Protein AF-A0A9D2ICJ9-F1 (afdb_monomer_lite)

Sequence (272 aa):
MPYDRNRDVTPGTYTISTLREAGTICPIEENFDGNGTYLLYYDEEGKTSYGFVKEGTMTITKENDIYTVVCDFITVEGYKVVCRYTGAMKIAGLPGPFSTLTEDYTLNLEGAVGTSTYLGYFYFLEGDDWLVKLMPGNCPDGFLAEIVTDPGKFEDGIPSGTYKPASGSYPKPGEYSIGRMNNSLTLDGTVYVGNFTEEGTPRSYALAITGDLVIVNKGDGTYDISFKFGDDSENTWNGSWSGKMEMSDGSYADSQPTSMTIIPDVREFVRP

Organism: NCBI:txid2838432

Radius of gyration: 22.84 Å; chains: 1; bounding box: 52×42×64 Å

Foldseek 3Di:
DDADLVRHDDFDKEKEDCVPDPRYFYWDDVPDPPDGDWDWDQDPVRDIDIFTFDIWMWGWDDDPQKIWIWTFTAGPVGDTDIDIDIGGDDDPDDDDPPAPDPAAEEFDLPQWAWEKEWQADDPVQCFTWMWIKGHDPPGFKIKIKIAGAHHDDPLQPDDWAKAWDAPDCHHHHRHIDWWDADPQRKIAHIKMFGPADPVRAGPGMFIFPGWIWGWDDPRPQKIKIWIWGAGSVRYIYIYIDIDHYHYYYNNPPPDDGDIDGHDDDPPPPPDD

Structure (mmCIF, N/CA/C/O backbone):
data_AF-A0A9D2ICJ9-F1
#
_entry.id   AF-A0A9D2ICJ9-F1
#
loop_
_atom_site.group_PDB
_atom_site.id
_atom_site.type_symbol
_atom_site.label_atom_id
_atom_site.label_alt_id
_atom_site.label_comp_id
_atom_site.label_asym_id
_atom_site.label_entity_id
_atom_site.label_seq_id
_atom_site.pdbx_PDB_ins_code
_atom_site.Cartn_x
_atom_site.Cartn_y
_atom_site.Cartn_z
_atom_site.occupancy
_atom_site.B_iso_or_equiv
_atom_site.auth_seq_id
_atom_site.auth_comp_id
_atom_site.auth_asym_id
_atom_site.auth_atom_id
_atom_site.pdbx_PDB_model_num
ATOM 1 N N . MET A 1 1 ? 6.741 -1.439 -16.906 1.00 67.75 1 MET A N 1
ATOM 2 C CA . MET A 1 1 ? 7.614 -2.620 -16.760 1.00 67.75 1 MET A CA 1
ATOM 3 C C . MET A 1 1 ? 7.725 -2.923 -15.273 1.00 67.75 1 MET A C 1
ATOM 5 O O . MET A 1 1 ? 7.897 -1.961 -14.530 1.00 67.75 1 MET A O 1
ATOM 9 N N . PRO A 1 2 ? 7.533 -4.175 -14.826 1.00 70.06 2 PRO A N 1
ATOM 10 C CA . PRO A 1 2 ? 7.598 -4.524 -13.411 1.00 70.06 2 PRO A CA 1
ATOM 11 C C . PRO A 1 2 ? 9.014 -4.313 -12.860 1.00 70.06 2 PRO A C 1
ATOM 13 O O . PRO A 1 2 ? 10.007 -4.516 -13.566 1.00 70.06 2 PRO A O 1
ATOM 16 N N . TYR A 1 3 ? 9.077 -3.882 -11.605 1.00 75.00 3 TYR A N 1
ATOM 17 C CA . TYR A 1 3 ? 10.302 -3.757 -10.831 1.00 75.00 3 TYR A CA 1
ATOM 18 C C . TYR A 1 3 ? 10.134 -4.492 -9.500 1.00 75.00 3 TYR A C 1
ATOM 20 O O . TYR A 1 3 ? 9.014 -4.653 -9.013 1.00 75.00 3 TYR A O 1
ATOM 28 N N . ASP A 1 4 ? 11.232 -4.991 -8.943 1.00 69.06 4 ASP A N 1
ATOM 29 C CA . ASP A 1 4 ? 11.226 -5.664 -7.647 1.00 69.06 4 ASP A CA 1
ATOM 30 C C . ASP A 1 4 ? 11.397 -4.675 -6.479 1.00 69.06 4 ASP A C 1
ATOM 32 O O . ASP A 1 4 ? 11.491 -3.459 -6.657 1.00 69.06 4 ASP A O 1
ATOM 36 N N . ARG A 1 5 ? 11.428 -5.201 -5.250 1.00 62.34 5 ARG A N 1
ATOM 37 C CA . ARG A 1 5 ? 11.573 -4.392 -4.028 1.00 62.34 5 ARG A CA 1
ATOM 38 C C . ARG A 1 5 ? 12.910 -3.658 -3.936 1.00 62.34 5 ARG A C 1
ATOM 40 O O . ARG A 1 5 ? 12.965 -2.615 -3.300 1.00 62.34 5 ARG A O 1
ATOM 47 N N . ASN A 1 6 ? 13.942 -4.147 -4.619 1.00 67.19 6 ASN A N 1
ATOM 48 C CA . ASN A 1 6 ? 15.242 -3.484 -4.703 1.00 67.19 6 ASN A CA 1
ATOM 49 C C . ASN A 1 6 ? 15.246 -2.387 -5.775 1.00 67.19 6 ASN A C 1
ATOM 51 O O . ASN A 1 6 ? 16.286 -1.793 -6.056 1.00 67.19 6 ASN A O 1
ATOM 55 N N . ARG A 1 7 ? 14.075 -2.099 -6.366 1.00 68.50 7 ARG A N 1
ATOM 56 C CA . ARG A 1 7 ? 13.891 -1.110 -7.428 1.00 68.50 7 ARG A CA 1
ATOM 57 C C . ARG A 1 7 ? 14.654 -1.491 -8.693 1.00 68.50 7 ARG A C 1
ATOM 59 O O . ARG A 1 7 ? 15.043 -0.625 -9.472 1.00 68.50 7 ARG A O 1
ATOM 66 N N . ASP A 1 8 ? 14.830 -2.789 -8.907 1.00 77.56 8 ASP A N 1
ATOM 67 C CA . ASP A 1 8 ? 15.441 -3.371 -10.092 1.00 77.56 8 ASP A CA 1
ATOM 68 C C . ASP A 1 8 ? 14.381 -3.807 -11.098 1.00 77.56 8 ASP A C 1
ATOM 70 O O . ASP A 1 8 ? 13.290 -4.218 -10.711 1.00 77.56 8 ASP A O 1
ATOM 74 N N . VAL A 1 9 ? 14.685 -3.775 -12.400 1.00 81.12 9 VAL A N 1
ATOM 75 C CA . VAL A 1 9 ? 13.773 -4.352 -13.398 1.00 81.12 9 VAL A CA 1
ATOM 76 C C . VAL A 1 9 ? 13.677 -5.846 -13.128 1.00 81.12 9 VAL A C 1
ATOM 78 O O . VAL A 1 9 ? 14.700 -6.534 -13.094 1.00 81.12 9 VAL A O 1
ATOM 81 N N . THR A 1 10 ? 12.457 -6.362 -12.987 1.00 85.75 10 THR A N 1
ATOM 82 C CA . THR A 1 10 ? 12.255 -7.784 -12.716 1.00 85.75 10 THR A CA 1
ATOM 83 C C . THR A 1 10 ? 12.851 -8.623 -13.861 1.00 85.75 10 THR A C 1
ATOM 85 O O . THR A 1 10 ? 12.526 -8.389 -15.028 1.00 85.75 10 THR A O 1
ATOM 88 N N . PRO A 1 11 ? 13.732 -9.600 -13.594 1.00 90.00 11 PRO A N 1
ATOM 89 C CA . PRO A 1 11 ? 14.191 -10.518 -14.630 1.00 90.00 11 PRO A CA 1
ATOM 90 C C . PRO A 1 11 ? 13.029 -11.324 -15.217 1.00 90.00 11 PRO A C 1
ATOM 92 O O . PRO A 1 11 ? 12.108 -11.720 -14.505 1.00 90.00 11 PRO A O 1
ATOM 95 N N . GLY A 1 12 ? 13.071 -11.587 -16.518 1.00 92.06 12 GLY A N 1
ATOM 96 C CA . GLY A 1 12 ? 12.008 -12.308 -17.210 1.00 92.06 12 GLY A CA 1
ATOM 97 C C . GLY A 1 12 ? 12.002 -12.065 -18.710 1.00 92.06 12 GLY A C 1
ATOM 98 O O . GLY A 1 12 ? 12.786 -11.275 -19.240 1.00 92.06 12 GLY A O 1
ATOM 99 N N . THR A 1 13 ? 11.100 -12.763 -19.394 1.00 94.31 13 THR A N 1
ATOM 100 C CA . THR A 1 13 ? 10.821 -12.546 -20.813 1.00 94.31 13 THR A CA 1
ATOM 101 C C . THR A 1 13 ? 9.563 -11.705 -20.952 1.00 94.31 13 THR A C 1
ATOM 103 O O . THR A 1 13 ? 8.514 -12.046 -20.416 1.00 94.31 13 THR A O 1
ATOM 106 N N . TYR A 1 14 ? 9.697 -10.615 -21.695 1.00 93.31 14 TYR A N 1
ATOM 107 C CA . TYR A 1 14 ? 8.673 -9.624 -21.958 1.00 93.31 14 TYR A CA 1
ATOM 108 C C . TYR A 1 14 ? 8.208 -9.716 -23.403 1.00 93.31 14 TYR A C 1
ATOM 110 O O . TYR A 1 14 ? 9.041 -9.749 -24.311 1.00 93.31 14 TYR A O 1
ATOM 118 N N . THR A 1 15 ? 6.897 -9.716 -23.626 1.00 93.06 15 THR A N 1
ATOM 119 C CA . THR A 1 15 ? 6.290 -9.705 -24.968 1.00 93.06 15 THR A CA 1
ATOM 120 C C . THR A 1 15 ? 5.688 -8.344 -25.297 1.00 93.06 15 THR A C 1
ATOM 122 O O . THR A 1 15 ? 5.287 -7.600 -24.399 1.00 93.06 15 THR A O 1
ATOM 125 N N . ILE A 1 16 ? 5.580 -8.020 -26.587 1.00 90.69 16 ILE A N 1
ATOM 126 C CA . ILE A 1 16 ? 4.851 -6.821 -27.022 1.00 90.69 16 ILE A CA 1
ATOM 127 C C . ILE A 1 16 ? 3.350 -6.995 -26.758 1.00 90.69 16 ILE A C 1
ATOM 129 O O . ILE A 1 16 ? 2.768 -7.995 -27.172 1.00 90.69 16 ILE A O 1
ATOM 133 N N . SER A 1 17 ? 2.720 -6.027 -26.087 1.00 86.75 17 SER A N 1
ATOM 134 C CA . SER A 1 17 ? 1.262 -5.988 -25.906 1.00 86.75 17 SER A CA 1
ATOM 135 C C . SER A 1 17 ? 0.751 -4.565 -25.685 1.00 86.75 17 SER A C 1
ATOM 137 O O . SER A 1 17 ? 1.373 -3.768 -24.980 1.00 86.75 17 SER A O 1
ATOM 139 N N . THR A 1 18 ? -0.420 -4.254 -26.238 1.00 81.81 18 THR A N 1
ATOM 140 C CA . THR A 1 18 ? -1.149 -3.001 -25.970 1.00 81.81 18 THR A CA 1
ATOM 141 C C . THR A 1 18 ? -1.934 -3.043 -24.655 1.00 81.81 18 THR A C 1
ATOM 143 O O . THR A 1 18 ? -2.339 -1.997 -24.158 1.00 81.81 18 THR A O 1
ATOM 146 N N . LEU A 1 19 ? -2.097 -4.223 -24.042 1.00 78.44 19 LEU A N 1
ATOM 147 C CA . LEU A 1 19 ? -2.886 -4.414 -22.814 1.00 78.44 19 LEU A CA 1
ATOM 148 C C . LEU A 1 19 ? -2.178 -3.927 -21.536 1.00 78.44 19 LEU A C 1
ATOM 150 O O . LEU A 1 19 ? -2.812 -3.802 -20.494 1.00 78.44 19 LEU A O 1
ATOM 154 N N . ARG A 1 20 ? -0.876 -3.610 -21.612 1.00 72.75 20 ARG A N 1
ATOM 155 C CA . ARG A 1 20 ? -0.052 -3.079 -20.503 1.00 72.75 20 ARG A CA 1
ATOM 156 C C . ARG A 1 20 ? -0.006 -3.961 -19.246 1.00 72.75 20 ARG A C 1
ATOM 158 O O . ARG A 1 20 ? 0.195 -3.466 -18.140 1.00 72.75 20 ARG A O 1
ATOM 165 N N . GLU A 1 21 ? -0.159 -5.265 -19.417 1.00 77.06 21 GLU A N 1
ATOM 166 C CA . GLU A 1 21 ? -0.148 -6.239 -18.327 1.00 77.06 21 GLU A CA 1
ATOM 167 C C . GLU A 1 21 ? 1.281 -6.540 -17.843 1.00 77.06 21 GLU A C 1
ATOM 169 O O . GLU A 1 21 ? 2.274 -6.279 -18.537 1.00 77.06 21 GLU A O 1
ATOM 174 N N . ALA A 1 22 ? 1.404 -7.112 -16.643 1.00 77.25 22 ALA A N 1
ATOM 175 C CA . ALA A 1 22 ? 2.688 -7.580 -16.129 1.00 77.25 22 ALA A CA 1
ATOM 176 C C . ALA A 1 22 ? 3.338 -8.576 -17.107 1.00 77.25 22 ALA A C 1
ATOM 178 O O . ALA A 1 22 ? 2.666 -9.408 -17.708 1.00 77.25 22 ALA A O 1
ATOM 179 N N . GLY A 1 23 ? 4.658 -8.482 -17.286 1.00 82.00 23 GLY A N 1
ATOM 180 C CA . GLY A 1 23 ? 5.368 -9.297 -18.279 1.00 82.00 23 GLY A CA 1
ATOM 181 C C . GLY A 1 23 ? 5.214 -8.811 -19.725 1.00 82.00 23 GLY A C 1
ATOM 182 O O . GLY A 1 23 ? 5.671 -9.487 -20.643 1.00 82.00 23 GLY A O 1
ATOM 183 N N . THR A 1 24 ? 4.640 -7.626 -19.955 1.00 87.19 24 THR A N 1
ATOM 184 C CA . THR A 1 24 ? 4.574 -7.021 -21.292 1.00 87.19 24 THR A CA 1
ATOM 185 C C . THR A 1 24 ? 5.343 -5.704 -21.381 1.00 87.19 24 THR A C 1
ATOM 187 O O . THR A 1 24 ? 5.594 -5.020 -20.383 1.00 87.19 24 THR A O 1
ATOM 190 N N . ILE A 1 25 ? 5.743 -5.359 -22.602 1.00 87.38 25 ILE A N 1
ATOM 191 C CA . ILE A 1 25 ? 6.232 -4.035 -22.990 1.00 87.38 25 ILE A CA 1
ATOM 192 C C . ILE A 1 25 ? 5.321 -3.493 -24.094 1.00 87.38 25 ILE A C 1
ATOM 194 O O . ILE A 1 25 ? 4.837 -4.239 -24.944 1.00 87.38 25 ILE A O 1
ATOM 198 N N . CYS A 1 26 ? 5.041 -2.195 -24.067 1.00 85.69 26 CYS A N 1
ATOM 199 C CA . CYS A 1 26 ? 4.048 -1.617 -24.968 1.00 85.69 26 CYS A CA 1
ATOM 200 C C . CYS A 1 26 ? 4.677 -1.228 -26.304 1.00 85.69 26 CYS A C 1
ATOM 202 O O . CYS A 1 26 ? 5.776 -0.669 -26.286 1.00 85.69 26 CYS A O 1
ATOM 204 N N . PRO A 1 27 ? 4.011 -1.454 -27.446 1.00 84.44 27 PRO A N 1
ATOM 205 C CA . PRO A 1 27 ? 4.397 -0.801 -28.692 1.00 84.44 27 PRO A CA 1
ATOM 206 C C . PRO A 1 27 ? 4.144 0.715 -28.594 1.00 84.44 27 PRO A C 1
ATOM 208 O O . PRO A 1 27 ? 3.384 1.166 -27.734 1.00 84.44 27 PRO A O 1
ATOM 211 N N . ILE A 1 28 ? 4.779 1.509 -29.460 1.00 76.12 28 ILE A N 1
ATOM 212 C CA . ILE A 1 28 ? 4.296 2.872 -29.723 1.00 76.12 28 ILE A CA 1
ATOM 213 C C . ILE A 1 28 ? 3.015 2.760 -30.553 1.00 76.12 28 ILE A C 1
ATOM 215 O O . ILE A 1 28 ? 3.006 2.098 -31.590 1.00 76.12 28 ILE A O 1
ATOM 219 N N . GLU A 1 29 ? 1.948 3.419 -30.109 1.00 64.25 29 GLU A N 1
ATOM 220 C CA . GLU A 1 29 ? 0.784 3.684 -30.953 1.00 64.25 29 GLU A CA 1
ATOM 221 C C . GLU A 1 29 ? 1.010 5.008 -31.693 1.00 64.25 29 GLU A C 1
ATOM 223 O O . GLU A 1 29 ? 1.434 6.001 -31.089 1.00 64.25 29 GLU A O 1
ATOM 228 N N . GLU A 1 30 ? 0.741 5.034 -33.004 1.00 49.12 30 GLU A N 1
ATOM 229 C CA . GLU A 1 30 ? 0.637 6.294 -33.744 1.00 49.12 30 GLU A CA 1
ATOM 230 C C . GLU A 1 30 ? -0.380 7.173 -32.997 1.00 49.12 30 GLU A C 1
ATOM 232 O O . GLU A 1 30 ? -1.524 6.756 -32.828 1.00 49.12 30 GLU A O 1
ATOM 237 N N . ASN A 1 31 ? 0.053 8.354 -32.529 1.00 48.66 31 ASN A N 1
ATOM 238 C CA . ASN A 1 31 ? -0.657 9.353 -31.697 1.00 48.66 31 ASN A CA 1
ATOM 239 C C . ASN A 1 31 ? -0.295 9.426 -30.199 1.00 48.66 31 ASN A C 1
ATOM 241 O O . ASN A 1 31 ? -0.883 10.249 -29.499 1.00 48.66 31 ASN A O 1
ATOM 245 N N . PHE A 1 32 ? 0.675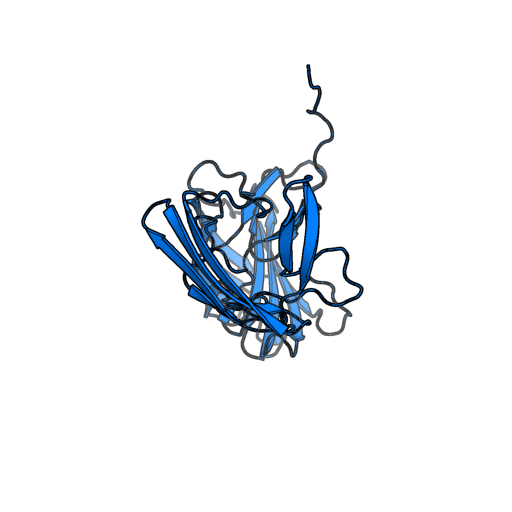 8.659 -29.690 1.00 51.22 32 PHE A N 1
ATOM 246 C CA . PHE A 1 32 ? 1.145 8.826 -28.304 1.00 51.22 32 PHE A CA 1
ATOM 247 C C . PHE A 1 32 ? 2.406 9.706 -28.210 1.00 51.22 32 PHE A C 1
ATOM 249 O O . PHE A 1 32 ? 3.311 9.566 -29.030 1.00 51.22 32 PHE A O 1
ATOM 256 N N . ASP A 1 33 ? 2.483 10.569 -27.184 1.00 51.72 33 ASP A N 1
ATOM 257 C CA . ASP A 1 33 ? 3.595 11.486 -26.841 1.00 51.72 33 ASP A CA 1
ATOM 258 C C . ASP A 1 33 ? 4.927 10.758 -26.521 1.00 51.72 33 ASP A C 1
ATOM 260 O O . ASP A 1 33 ? 5.460 10.838 -25.415 1.00 51.72 33 ASP A O 1
ATOM 264 N N . GLY A 1 34 ? 5.466 9.973 -27.458 1.00 55.31 34 GLY A N 1
ATOM 265 C CA . GLY A 1 34 ? 6.744 9.267 -27.314 1.00 55.31 34 GLY A CA 1
ATOM 266 C C . GLY A 1 34 ? 6.756 8.122 -26.291 1.00 55.31 34 GLY A C 1
ATOM 267 O O . GLY A 1 34 ? 7.824 7.600 -25.981 1.00 55.31 34 GLY A O 1
ATOM 268 N N . ASN A 1 35 ? 5.599 7.703 -25.770 1.00 64.88 35 ASN A N 1
ATOM 269 C CA . ASN A 1 35 ? 5.522 6.629 -24.779 1.00 64.88 35 ASN A CA 1
ATOM 270 C C . ASN A 1 35 ? 5.303 5.264 -25.448 1.00 64.88 35 ASN A C 1
ATOM 272 O O . ASN A 1 35 ? 4.207 4.965 -25.917 1.00 64.88 35 ASN A O 1
ATOM 276 N N . GLY A 1 36 ? 6.330 4.414 -25.441 1.00 76.88 36 GLY A N 1
ATOM 277 C CA . GLY A 1 36 ? 6.263 3.027 -25.912 1.00 76.88 36 GLY A CA 1
ATOM 278 C C . GLY A 1 36 ? 7.646 2.454 -26.227 1.00 76.88 36 GLY A C 1
ATOM 279 O O . GLY A 1 36 ? 8.664 3.110 -26.017 1.00 76.88 36 GLY A O 1
ATOM 280 N N . THR A 1 37 ? 7.690 1.222 -26.727 1.00 86.06 37 THR A N 1
ATOM 281 C CA . THR A 1 37 ? 8.929 0.549 -27.141 1.00 86.06 37 THR A CA 1
ATOM 282 C C . THR A 1 37 ? 9.234 0.883 -28.591 1.00 86.06 37 THR A C 1
ATOM 284 O O . THR A 1 37 ? 8.462 0.571 -29.500 1.00 86.06 37 THR A O 1
ATOM 287 N N . TYR A 1 38 ? 10.394 1.483 -28.818 1.00 87.12 38 TYR A N 1
ATOM 288 C CA . TYR A 1 38 ? 10.899 1.781 -30.149 1.00 87.12 38 TYR A CA 1
ATOM 289 C C . TYR A 1 38 ? 12.417 1.672 -30.176 1.00 87.12 38 TYR A C 1
ATOM 291 O O . TYR A 1 38 ? 13.098 1.680 -29.150 1.00 87.12 38 TYR A O 1
ATOM 299 N N . LEU A 1 39 ? 12.940 1.550 -31.385 1.00 88.25 39 LEU A N 1
ATOM 300 C CA . LEU A 1 39 ? 14.357 1.449 -31.667 1.00 88.25 39 LEU A CA 1
ATOM 301 C C . LEU A 1 39 ? 14.852 2.796 -32.175 1.00 88.25 39 LEU A C 1
ATOM 303 O O . LEU A 1 39 ? 14.226 3.399 -33.046 1.00 88.25 39 LEU A O 1
ATOM 307 N N . LEU A 1 40 ? 15.982 3.243 -31.639 1.00 87.75 40 LEU A N 1
ATOM 308 C CA . LEU A 1 40 ? 16.709 4.405 -32.131 1.00 87.75 40 LEU A CA 1
ATOM 309 C C . LEU A 1 40 ? 17.904 3.929 -32.943 1.00 87.75 40 LEU A C 1
ATOM 311 O O . LEU A 1 40 ? 18.730 3.159 -32.453 1.00 87.75 40 LEU A O 1
ATOM 315 N N . TYR A 1 41 ? 18.003 4.418 -34.170 1.00 84.75 41 TYR A N 1
ATOM 316 C CA . TYR A 1 41 ? 19.173 4.245 -35.015 1.00 84.75 41 TYR A CA 1
ATOM 317 C C . TYR A 1 41 ? 19.798 5.611 -35.281 1.00 84.75 41 TYR A C 1
ATOM 319 O O . TYR A 1 41 ? 19.096 6.543 -35.664 1.00 84.75 41 TYR A O 1
ATOM 327 N N . TYR A 1 42 ? 21.109 5.717 -35.084 1.00 87.56 42 TYR A N 1
ATOM 328 C CA . TYR A 1 42 ? 21.897 6.883 -35.465 1.00 87.56 42 TYR A CA 1
ATOM 329 C C . TYR A 1 42 ? 22.801 6.475 -36.622 1.00 87.56 42 TYR A C 1
ATOM 331 O O . TYR A 1 42 ? 23.519 5.478 -36.507 1.00 87.56 42 TYR A O 1
ATOM 339 N N . ASP A 1 43 ? 22.751 7.215 -37.725 1.00 87.19 43 ASP A N 1
ATOM 340 C CA . ASP A 1 43 ? 23.708 7.028 -38.814 1.00 87.19 43 ASP A CA 1
ATOM 341 C C . ASP A 1 43 ? 25.063 7.695 -38.509 1.00 87.19 43 ASP A C 1
ATOM 343 O O . ASP A 1 43 ? 25.262 8.304 -37.453 1.00 87.19 43 ASP A O 1
ATOM 347 N N . GLU A 1 44 ? 26.020 7.555 -39.430 1.00 89.88 44 GLU A N 1
ATOM 348 C CA . GLU A 1 44 ? 27.383 8.094 -39.286 1.00 89.88 44 GLU A CA 1
ATOM 349 C C . GLU A 1 44 ? 27.423 9.630 -39.183 1.00 89.88 44 GLU A C 1
ATOM 351 O O . GLU A 1 44 ? 28.387 10.187 -38.659 1.00 89.88 44 GLU A O 1
ATOM 356 N N . GLU A 1 45 ? 26.369 10.315 -39.631 1.00 90.94 45 GLU A N 1
ATOM 357 C CA . GLU A 1 45 ? 26.216 11.771 -39.555 1.00 90.94 45 GLU A CA 1
ATOM 358 C C . GLU A 1 45 ? 25.442 12.209 -38.295 1.00 90.94 45 GLU A C 1
ATOM 360 O O . GLU A 1 45 ? 25.242 13.402 -38.060 1.00 90.94 45 GLU A O 1
ATOM 365 N N . GLY A 1 46 ? 25.024 11.253 -37.457 1.00 85.38 46 GLY A N 1
ATOM 366 C CA . GLY A 1 46 ? 24.268 11.490 -36.229 1.00 85.38 46 GLY A CA 1
ATOM 367 C C . GLY A 1 46 ? 22.775 11.730 -36.454 1.00 85.38 46 GLY A C 1
ATOM 368 O O . GLY A 1 46 ? 22.073 12.118 -35.515 1.00 85.38 46 GLY A O 1
ATOM 369 N N . LYS A 1 47 ? 22.257 11.496 -37.663 1.00 89.69 47 LYS A N 1
ATOM 370 C CA . LYS A 1 47 ? 20.827 11.609 -37.943 1.00 89.69 47 LYS A CA 1
ATOM 371 C C . LYS A 1 47 ? 20.091 10.417 -37.340 1.00 89.69 47 LYS A C 1
ATOM 373 O O . LYS A 1 47 ? 20.452 9.257 -37.531 1.00 89.69 47 LYS A O 1
ATOM 378 N N . THR A 1 48 ? 19.022 10.725 -36.616 1.00 88.38 48 THR A N 1
ATOM 379 C CA . THR A 1 48 ? 18.205 9.733 -35.921 1.00 88.38 48 THR A CA 1
ATOM 380 C C . THR A 1 48 ? 17.094 9.195 -36.818 1.00 88.38 48 THR A C 1
ATOM 382 O O . THR A 1 48 ? 16.378 9.958 -37.468 1.00 88.38 48 THR A O 1
ATOM 385 N N . SER A 1 49 ? 16.924 7.877 -36.814 1.00 85.44 49 SER A N 1
ATOM 386 C CA . SER A 1 49 ? 15.767 7.165 -37.359 1.00 85.44 49 SER A CA 1
ATOM 387 C C . SER A 1 49 ? 15.108 6.327 -36.264 1.00 85.44 49 SER A C 1
ATOM 389 O O . SER A 1 49 ? 15.771 5.898 -35.316 1.00 85.44 49 SER A O 1
ATOM 391 N N . TYR A 1 50 ? 13.806 6.091 -36.408 1.00 86.25 50 TYR A N 1
ATOM 392 C CA . TYR A 1 50 ? 12.984 5.382 -35.430 1.00 86.25 50 TYR A CA 1
ATOM 393 C C . TYR A 1 50 ? 12.424 4.108 -36.058 1.00 86.25 50 TYR A C 1
ATOM 395 O O . TYR A 1 50 ? 11.922 4.151 -37.177 1.00 86.25 50 TYR A O 1
ATOM 403 N N . GLY A 1 51 ? 12.509 2.988 -35.341 1.00 88.25 51 GLY A N 1
ATOM 404 C CA . GLY A 1 51 ? 11.832 1.741 -35.697 1.00 88.25 51 GLY A CA 1
ATOM 405 C C . GLY A 1 51 ? 10.790 1.398 -34.643 1.00 88.25 51 GLY A C 1
ATOM 406 O O . GLY A 1 51 ? 11.150 1.071 -33.510 1.00 88.25 51 GLY A O 1
ATOM 407 N N . PHE A 1 52 ? 9.505 1.475 -34.985 1.00 88.81 52 PHE A N 1
ATOM 408 C CA . PHE A 1 52 ? 8.434 1.154 -34.041 1.00 88.81 52 PHE A CA 1
ATOM 409 C C . PHE A 1 52 ? 8.251 -0.355 -33.949 1.00 88.81 52 PHE A C 1
ATOM 411 O O . PHE A 1 52 ? 8.081 -1.030 -34.964 1.00 88.81 52 PHE A O 1
ATOM 418 N N . VAL A 1 53 ? 8.317 -0.898 -32.734 1.00 90.62 53 VAL A N 1
ATOM 419 C CA . VAL A 1 53 ? 8.245 -2.345 -32.522 1.00 90.62 53 VAL A CA 1
ATOM 420 C C . VAL A 1 53 ? 6.788 -2.801 -32.579 1.00 90.62 53 VAL A C 1
ATOM 422 O O . VAL A 1 53 ? 5.944 -2.269 -31.862 1.00 90.62 53 VAL A O 1
ATOM 425 N N . LYS A 1 54 ? 6.504 -3.800 -33.420 1.00 89.38 54 LYS A N 1
ATOM 426 C CA . LYS A 1 54 ? 5.171 -4.389 -33.606 1.00 89.38 54 LYS A CA 1
ATOM 427 C C . LYS A 1 54 ? 4.997 -5.677 -32.807 1.00 89.38 54 LYS A C 1
ATOM 429 O O . LYS A 1 54 ? 3.958 -5.889 -32.194 1.00 89.38 54 LYS A O 1
ATOM 434 N N . GLU A 1 55 ? 6.003 -6.544 -32.836 1.00 93.06 55 GLU A N 1
ATOM 435 C CA . GLU A 1 55 ? 5.982 -7.841 -32.160 1.00 93.06 55 GLU A CA 1
ATOM 436 C C . GLU A 1 55 ? 7.399 -8.290 -31.792 1.00 93.06 55 GLU A C 1
ATOM 438 O O . GLU A 1 55 ? 8.393 -7.713 -32.243 1.00 93.06 55 GLU A O 1
ATOM 443 N N . GLY A 1 56 ? 7.487 -9.321 -30.955 1.00 93.75 56 GLY A N 1
ATOM 444 C CA . GLY A 1 56 ? 8.747 -9.906 -30.521 1.00 93.75 56 GLY A CA 1
ATOM 445 C C . GLY A 1 56 ? 8.874 -9.998 -29.008 1.00 93.75 56 GLY A C 1
ATOM 446 O O . GLY A 1 56 ? 7.892 -9.885 -28.267 1.00 93.75 56 GLY A O 1
ATOM 447 N N . THR A 1 57 ? 10.102 -10.241 -28.559 1.00 95.56 57 THR A N 1
ATOM 448 C CA . THR A 1 57 ? 10.410 -10.493 -27.151 1.00 95.56 57 THR A CA 1
ATOM 449 C C . THR A 1 57 ? 11.656 -9.756 -26.693 1.00 95.56 57 THR A C 1
ATOM 451 O O . THR A 1 57 ? 12.589 -9.531 -27.463 1.00 95.56 57 THR A O 1
ATOM 454 N N . MET A 1 58 ? 11.683 -9.427 -25.407 1.00 95.19 58 MET A N 1
ATOM 455 C CA . MET A 1 58 ? 12.870 -8.965 -24.702 1.00 95.19 58 MET A CA 1
ATOM 456 C C . MET A 1 58 ? 13.068 -9.819 -23.457 1.00 95.19 58 MET A C 1
ATOM 458 O O . MET A 1 58 ? 12.186 -9.894 -22.615 1.00 95.19 58 MET A O 1
ATOM 462 N N . THR A 1 59 ? 14.223 -10.454 -23.318 1.00 95.94 59 THR A N 1
ATOM 463 C CA . THR A 1 59 ? 14.595 -11.200 -22.116 1.00 95.94 59 THR A CA 1
ATOM 464 C C . THR A 1 59 ? 15.598 -10.398 -21.307 1.00 95.94 59 THR A C 1
ATOM 466 O O . THR A 1 59 ? 16.615 -9.954 -21.842 1.00 95.94 59 THR A O 1
ATOM 469 N N . ILE A 1 60 ? 15.315 -10.240 -20.017 1.00 93.94 60 ILE A N 1
ATOM 470 C CA . ILE A 1 60 ? 16.206 -9.619 -19.044 1.00 93.94 60 ILE A CA 1
ATOM 471 C C . ILE A 1 60 ? 16.634 -10.665 -18.027 1.00 93.94 60 ILE A C 1
ATOM 473 O O . ILE A 1 60 ? 15.800 -11.310 -17.395 1.00 93.94 60 ILE A O 1
ATOM 477 N N . THR A 1 61 ? 17.940 -10.793 -17.836 1.00 93.81 61 THR A N 1
ATOM 478 C CA . THR A 1 61 ? 18.537 -11.539 -16.726 1.00 93.81 61 THR A CA 1
ATOM 479 C C . THR A 1 61 ? 19.403 -10.601 -15.897 1.00 93.81 61 THR A C 1
ATOM 481 O O . THR A 1 61 ? 20.059 -9.719 -16.457 1.00 93.81 61 THR A O 1
ATOM 484 N N . LYS A 1 62 ? 19.443 -10.812 -14.582 1.00 90.00 62 LYS A N 1
ATOM 485 C CA . LYS A 1 62 ? 20.282 -10.053 -13.650 1.00 90.00 62 LYS A CA 1
ATOM 486 C C . LYS A 1 62 ? 21.213 -11.016 -12.913 1.00 90.00 62 LYS A C 1
ATOM 488 O O . LYS A 1 62 ? 20.753 -12.026 -12.388 1.00 90.00 62 LYS A O 1
ATOM 493 N N . GLU A 1 63 ? 22.503 -10.702 -12.887 1.00 91.31 63 GLU A N 1
ATOM 494 C CA . GLU A 1 63 ? 23.502 -11.384 -12.059 1.00 91.31 63 GLU A CA 1
ATOM 495 C C . GLU A 1 63 ? 24.301 -10.315 -11.308 1.00 91.31 63 GLU A C 1
ATOM 497 O O . GLU A 1 63 ? 25.019 -9.521 -11.922 1.00 91.31 63 GLU A O 1
ATOM 502 N N . ASN A 1 64 ? 24.144 -10.257 -9.980 1.00 86.75 64 ASN A N 1
ATOM 503 C CA . ASN A 1 64 ? 24.560 -9.098 -9.175 1.00 86.75 64 ASN A CA 1
ATOM 504 C C . ASN A 1 64 ? 24.023 -7.803 -9.815 1.00 86.75 64 ASN A C 1
ATOM 506 O O . ASN A 1 64 ? 22.898 -7.809 -10.288 1.00 86.75 64 ASN A O 1
ATOM 510 N N . ASP A 1 65 ? 24.797 -6.722 -9.916 1.00 84.88 65 ASP A N 1
ATOM 511 C CA . ASP A 1 65 ? 24.338 -5.453 -10.514 1.00 84.88 65 ASP A CA 1
ATOM 512 C C . ASP A 1 65 ? 24.472 -5.374 -12.046 1.00 84.88 65 ASP A C 1
ATOM 514 O O . ASP A 1 65 ? 24.375 -4.293 -12.639 1.00 84.88 65 ASP A O 1
ATOM 518 N N . ILE A 1 66 ? 24.708 -6.508 -12.712 1.00 91.88 66 ILE A N 1
ATOM 519 C CA . ILE A 1 66 ? 24.878 -6.572 -14.163 1.00 91.88 66 ILE A CA 1
ATOM 520 C C . ILE A 1 66 ? 23.631 -7.165 -14.807 1.00 91.88 66 ILE A C 1
ATOM 522 O O . ILE A 1 66 ? 23.248 -8.312 -14.568 1.00 91.88 66 ILE A O 1
ATOM 526 N N . TYR A 1 67 ? 23.028 -6.376 -15.690 1.00 92.50 67 TYR A N 1
ATOM 527 C CA . TYR A 1 67 ? 21.908 -6.799 -16.509 1.00 92.50 67 TYR A CA 1
ATOM 528 C C . TYR A 1 67 ? 22.411 -7.337 -17.838 1.00 92.50 67 TYR A C 1
ATOM 530 O O . TYR A 1 67 ? 23.310 -6.761 -18.451 1.00 92.50 67 TYR A O 1
ATOM 538 N N . THR A 1 68 ? 21.782 -8.406 -18.315 1.00 95.88 68 THR A N 1
ATOM 539 C CA . THR A 1 68 ? 21.831 -8.799 -19.722 1.00 95.88 68 THR A CA 1
ATOM 540 C C . THR A 1 68 ? 20.440 -8.659 -20.318 1.00 95.88 68 THR A C 1
ATOM 542 O O . THR A 1 68 ? 19.497 -9.293 -19.849 1.00 95.88 68 THR A O 1
ATOM 545 N N . VAL A 1 69 ? 20.327 -7.828 -21.352 1.00 94.94 69 VAL A N 1
ATOM 546 C CA . VAL A 1 69 ? 19.100 -7.625 -22.124 1.00 94.94 69 VAL A CA 1
ATOM 547 C C . VAL A 1 69 ? 19.314 -8.220 -23.504 1.00 94.94 69 VAL A C 1
ATOM 549 O O . VAL A 1 69 ? 20.276 -7.871 -24.188 1.00 94.94 69 VAL A O 1
ATOM 552 N N . VAL A 1 70 ? 18.423 -9.113 -23.914 1.00 96.88 70 VAL A N 1
ATOM 553 C CA . VAL A 1 70 ? 18.400 -9.692 -25.258 1.00 96.88 70 VAL A CA 1
ATOM 554 C C . VAL A 1 70 ? 17.046 -9.402 -25.870 1.00 96.88 70 VAL A C 1
ATOM 556 O O . VAL A 1 70 ? 16.036 -9.754 -25.269 1.00 96.88 70 VAL A O 1
ATOM 559 N N . CYS A 1 71 ? 17.010 -8.795 -27.051 1.00 95.25 71 CYS A N 1
ATOM 560 C CA . CYS A 1 71 ? 15.765 -8.592 -27.782 1.00 95.25 71 CYS A CA 1
ATOM 561 C C . CYS A 1 71 ? 15.770 -9.308 -29.130 1.00 95.25 71 CYS A C 1
ATOM 563 O O . CYS A 1 71 ? 16.814 -9.417 -29.773 1.00 95.25 71 CYS A O 1
ATOM 565 N N . ASP A 1 72 ? 14.593 -9.769 -29.543 1.00 96.81 72 ASP A N 1
ATOM 566 C CA . ASP A 1 72 ? 14.273 -10.230 -30.894 1.00 96.81 72 ASP A CA 1
ATOM 567 C C . ASP A 1 72 ? 12.934 -9.591 -31.272 1.00 96.81 72 ASP A C 1
ATOM 569 O O . ASP A 1 72 ? 11.880 -9.996 -30.775 1.00 96.81 72 ASP A O 1
ATOM 573 N N . PHE A 1 73 ? 13.002 -8.526 -32.066 1.00 95.69 73 PHE A N 1
ATOM 574 C CA . PHE A 1 73 ? 11.877 -7.671 -32.420 1.00 95.69 73 PHE A CA 1
ATOM 575 C C . PHE A 1 73 ? 11.632 -7.650 -33.922 1.00 95.69 73 PHE A C 1
ATOM 577 O O . PHE A 1 73 ? 12.554 -7.796 -34.726 1.00 95.69 73 PHE A O 1
ATOM 584 N N . ILE A 1 74 ? 10.380 -7.386 -34.286 1.00 94.50 74 ILE A N 1
ATOM 585 C CA . ILE A 1 74 ? 9.954 -7.075 -35.646 1.00 94.50 74 ILE A CA 1
ATOM 586 C C . ILE A 1 74 ? 9.299 -5.694 -35.627 1.00 94.50 74 ILE A C 1
ATOM 588 O O . ILE A 1 74 ? 8.391 -5.438 -34.827 1.00 94.50 74 ILE A O 1
ATOM 592 N N . THR A 1 75 ? 9.775 -4.786 -36.480 1.00 91.81 75 THR A N 1
ATOM 593 C CA . THR A 1 75 ? 9.200 -3.438 -36.596 1.00 91.81 75 THR A CA 1
ATOM 594 C C . THR A 1 75 ? 7.915 -3.436 -37.425 1.00 91.81 75 THR A C 1
ATOM 596 O O . THR A 1 75 ? 7.603 -4.407 -38.118 1.00 91.81 75 THR A O 1
ATOM 599 N N . VAL A 1 76 ? 7.159 -2.337 -37.385 1.00 89.06 76 VAL A N 1
ATOM 600 C CA . VAL A 1 76 ? 5.956 -2.141 -38.217 1.00 89.06 76 VAL A CA 1
ATOM 601 C C . VAL A 1 76 ? 6.273 -2.289 -39.712 1.00 89.06 76 VAL A C 1
ATOM 603 O O . VAL A 1 76 ? 5.481 -2.864 -40.457 1.00 89.06 76 VAL A O 1
ATOM 606 N N . GLU A 1 77 ? 7.460 -1.859 -40.136 1.00 89.62 77 GLU A N 1
ATOM 607 C CA . GLU A 1 77 ? 7.969 -1.972 -41.508 1.00 89.62 77 GLU A CA 1
ATOM 608 C C . GLU A 1 77 ? 8.496 -3.380 -41.851 1.00 89.62 77 GLU A C 1
ATOM 610 O O . GLU A 1 77 ? 8.921 -3.623 -42.979 1.00 89.62 77 GLU A O 1
ATOM 615 N N . GLY A 1 78 ? 8.467 -4.319 -40.899 1.00 92.50 78 GLY A N 1
ATOM 616 C CA . GLY A 1 78 ? 8.854 -5.716 -41.098 1.00 92.50 78 GLY A CA 1
ATOM 617 C C . GLY A 1 78 ? 10.345 -6.009 -40.911 1.00 92.50 78 GLY A C 1
ATOM 618 O O . GLY A 1 78 ? 10.790 -7.107 -41.251 1.00 92.50 78 GLY A O 1
ATOM 619 N N . TYR A 1 79 ? 11.132 -5.077 -40.366 1.00 92.25 79 TYR A N 1
ATOM 620 C CA . TYR A 1 79 ? 12.546 -5.329 -40.092 1.00 92.25 79 TYR A CA 1
ATOM 621 C C . TYR A 1 79 ? 12.722 -6.178 -38.841 1.00 92.25 79 TYR A C 1
ATOM 623 O O . TYR A 1 79 ? 12.186 -5.853 -37.783 1.00 92.25 79 TYR A O 1
ATOM 631 N N . LYS A 1 80 ? 13.536 -7.232 -38.948 1.00 94.94 80 LYS A N 1
ATOM 632 C CA . LYS A 1 80 ? 13.989 -7.999 -37.789 1.00 94.94 80 LYS A CA 1
ATOM 633 C C . LYS A 1 80 ? 15.168 -7.295 -37.122 1.00 94.94 80 LYS A C 1
ATOM 635 O O . LYS A 1 80 ? 16.170 -7.014 -37.779 1.00 94.94 80 LYS A O 1
ATOM 640 N N . VAL A 1 81 ? 15.074 -7.082 -35.813 1.00 92.94 81 VAL A N 1
ATOM 641 C CA . VAL A 1 81 ? 16.129 -6.475 -34.999 1.00 92.94 81 VAL A CA 1
ATOM 642 C C . VAL A 1 81 ? 16.447 -7.377 -33.820 1.00 92.94 81 VAL A C 1
ATOM 644 O O . VAL A 1 81 ? 15.575 -7.711 -33.023 1.00 92.94 81 VAL A O 1
ATOM 647 N N . VAL A 1 82 ? 17.719 -7.756 -33.710 1.00 95.25 82 VAL A N 1
ATOM 648 C CA . VAL A 1 82 ? 18.247 -8.520 -32.580 1.00 95.25 82 VAL A CA 1
ATOM 649 C C . VAL A 1 82 ? 19.247 -7.644 -31.847 1.00 95.25 82 VAL A C 1
ATOM 651 O O . VAL A 1 82 ? 20.156 -7.094 -32.469 1.00 95.25 82 VAL A O 1
ATOM 654 N N . CYS A 1 83 ? 19.095 -7.517 -30.534 1.00 90.50 83 CYS A N 1
ATOM 655 C CA . CYS A 1 83 ? 20.008 -6.740 -29.706 1.00 90.50 83 CYS A CA 1
ATOM 656 C C . CYS A 1 83 ? 20.513 -7.551 -28.521 1.00 90.50 83 CYS A C 1
ATOM 658 O O . CYS A 1 83 ? 19.832 -8.443 -28.010 1.00 90.50 83 CYS A O 1
ATOM 660 N N . ARG A 1 84 ? 21.720 -7.208 -28.071 1.00 95.50 84 ARG A N 1
ATOM 661 C CA . ARG A 1 84 ? 22.281 -7.693 -26.817 1.00 95.50 84 ARG A CA 1
ATOM 662 C C . ARG A 1 84 ? 22.982 -6.549 -26.104 1.00 95.50 84 ARG A C 1
ATOM 664 O O . ARG A 1 84 ? 23.897 -5.947 -26.656 1.00 95.50 84 ARG A O 1
ATOM 671 N N . TYR A 1 85 ? 22.575 -6.298 -24.871 1.00 93.94 85 TYR A N 1
ATOM 672 C CA . TYR A 1 85 ? 23.250 -5.402 -23.944 1.00 93.94 85 TYR A CA 1
ATOM 673 C C . TYR A 1 85 ? 23.695 -6.198 -22.723 1.00 93.94 85 TYR A C 1
ATOM 675 O O . TYR A 1 85 ? 22.926 -7.011 -22.213 1.00 93.94 85 TYR A O 1
ATOM 683 N N . THR A 1 86 ? 24.912 -5.947 -22.248 1.00 95.81 86 THR A N 1
ATOM 684 C CA . THR A 1 86 ? 25.386 -6.437 -20.953 1.00 95.81 86 THR A CA 1
ATOM 685 C C . THR A 1 86 ? 26.086 -5.294 -20.231 1.00 95.81 86 THR A C 1
ATOM 687 O O . THR A 1 86 ? 27.054 -4.742 -20.751 1.00 95.81 86 THR A O 1
ATOM 690 N N . GLY A 1 87 ? 25.606 -4.939 -19.042 1.00 92.31 87 GLY A N 1
ATOM 691 C CA . GLY A 1 87 ? 26.190 -3.865 -18.244 1.00 92.31 87 GLY A CA 1
ATOM 692 C C . GLY A 1 87 ? 25.316 -3.449 -17.067 1.00 92.31 87 GLY A C 1
ATOM 693 O O . GLY A 1 87 ? 24.202 -3.944 -16.889 1.00 92.31 87 GLY A O 1
ATOM 694 N N . ALA A 1 88 ? 25.828 -2.518 -16.264 1.00 88.31 88 ALA A N 1
ATOM 695 C CA . ALA A 1 88 ? 25.043 -1.886 -15.210 1.00 88.31 88 ALA A CA 1
ATOM 696 C C . ALA A 1 88 ? 23.914 -1.049 -15.829 1.00 88.31 88 ALA A C 1
ATOM 698 O O . ALA A 1 88 ? 24.107 -0.398 -16.856 1.00 88.31 88 ALA A O 1
ATOM 699 N N . MET A 1 89 ? 22.736 -1.045 -15.212 1.00 81.44 89 MET A N 1
ATOM 700 C CA . MET A 1 89 ? 21.594 -0.261 -15.676 1.00 81.44 89 MET A CA 1
ATOM 701 C C . MET A 1 89 ? 21.049 0.557 -14.512 1.00 81.44 89 MET A C 1
ATOM 703 O O . MET A 1 89 ? 20.740 0.003 -13.463 1.00 81.44 89 MET A O 1
ATOM 707 N N . LYS A 1 90 ? 20.949 1.878 -14.690 1.00 67.88 90 LYS A N 1
ATOM 708 C CA . LYS A 1 90 ? 20.263 2.758 -13.739 1.00 67.88 90 LYS A CA 1
ATOM 709 C C . LYS A 1 90 ? 18.867 3.039 -14.268 1.00 67.88 90 LYS A C 1
ATOM 711 O O . LYS A 1 90 ? 18.730 3.595 -15.356 1.00 67.88 90 LYS A O 1
ATOM 716 N N . ILE A 1 91 ? 17.852 2.663 -13.503 1.00 70.62 91 ILE A N 1
ATOM 717 C CA . ILE A 1 91 ? 16.458 2.917 -13.858 1.00 70.62 91 ILE A CA 1
ATOM 718 C C . ILE A 1 91 ? 16.095 4.292 -13.305 1.00 70.62 91 ILE A C 1
ATOM 720 O O . ILE A 1 91 ? 16.202 4.542 -12.106 1.00 70.62 91 ILE A O 1
ATOM 724 N N . ALA A 1 92 ? 15.713 5.204 -14.191 1.00 60.12 92 ALA A N 1
ATOM 725 C CA . ALA A 1 92 ? 15.238 6.529 -13.817 1.00 60.12 92 ALA A CA 1
ATOM 726 C C . ALA A 1 92 ? 13.706 6.543 -13.720 1.00 60.12 92 ALA A C 1
ATOM 728 O O . ALA A 1 92 ? 13.030 5.739 -14.359 1.00 60.12 92 ALA A O 1
ATOM 729 N N . GLY A 1 93 ? 13.161 7.484 -12.945 1.00 59.78 93 GLY A N 1
ATOM 730 C CA . GLY A 1 93 ? 11.715 7.718 -12.879 1.00 59.78 93 GLY A CA 1
ATOM 731 C C . GLY A 1 93 ? 10.924 6.686 -12.072 1.00 59.78 93 GLY A C 1
ATOM 732 O O . GLY A 1 93 ? 9.699 6.683 -12.150 1.00 59.78 93 GLY A O 1
ATOM 733 N N . LEU A 1 94 ? 11.592 5.831 -11.290 1.00 62.03 94 LEU A N 1
ATOM 734 C CA . LEU A 1 94 ? 10.901 5.030 -10.284 1.00 62.03 94 LEU A CA 1
ATOM 735 C C . LEU A 1 94 ? 10.417 5.968 -9.163 1.00 62.03 94 LEU A C 1
ATOM 737 O O . LEU A 1 94 ? 11.229 6.740 -8.645 1.00 62.03 94 LEU A O 1
ATOM 741 N N . PRO A 1 95 ? 9.134 5.927 -8.767 1.00 66.75 95 PRO A N 1
ATOM 742 C CA . PRO A 1 95 ? 8.668 6.659 -7.593 1.00 66.75 95 PRO A CA 1
ATOM 743 C C . PRO A 1 95 ? 9.374 6.134 -6.323 1.00 66.75 95 PRO A C 1
ATOM 745 O O . PRO A 1 95 ? 9.818 4.981 -6.287 1.00 66.75 95 PRO A O 1
ATOM 748 N N . GLY A 1 96 ? 9.542 6.997 -5.318 1.00 73.06 96 GLY A N 1
ATOM 749 C CA . GLY A 1 96 ? 10.126 6.672 -4.010 1.00 73.06 96 GLY A CA 1
ATOM 750 C C . GLY A 1 96 ? 11.671 6.634 -3.931 1.00 73.06 96 GLY A C 1
ATOM 751 O O . GLY A 1 96 ? 12.360 7.005 -4.892 1.00 73.06 96 GLY A O 1
ATOM 752 N N . PRO A 1 97 ? 12.244 6.176 -2.800 1.00 82.62 97 PRO A N 1
ATOM 753 C CA . PRO A 1 97 ? 11.515 5.843 -1.578 1.00 82.62 97 PRO A CA 1
ATOM 754 C C . PRO A 1 97 ? 10.827 7.080 -0.992 1.00 82.62 97 PRO A C 1
ATOM 756 O O . PRO A 1 97 ? 11.320 8.200 -1.144 1.00 82.62 97 PRO A O 1
ATOM 759 N N . PHE A 1 98 ? 9.667 6.880 -0.383 1.00 87.00 98 PHE A N 1
ATOM 760 C CA . PHE A 1 98 ? 8.862 7.939 0.209 1.00 87.00 98 PHE A CA 1
ATOM 761 C C . PHE A 1 98 ? 8.841 7.867 1.726 1.00 87.00 98 PHE A C 1
ATOM 763 O O . PHE A 1 98 ? 8.657 8.910 2.345 1.00 87.00 98 PHE A O 1
ATOM 770 N N . SER A 1 99 ? 9.023 6.689 2.331 1.00 92.44 99 SER A N 1
ATOM 771 C CA . SER A 1 99 ? 9.006 6.573 3.788 1.00 92.44 99 SER A CA 1
ATOM 772 C C . SER A 1 99 ? 9.931 7.594 4.453 1.00 92.44 99 SER A C 1
ATOM 774 O O . SER A 1 99 ? 11.096 7.752 4.078 1.00 92.44 99 SER A O 1
ATOM 776 N N . THR A 1 100 ? 9.400 8.283 5.461 1.00 94.81 100 THR A N 1
ATOM 777 C CA . THR A 1 100 ? 10.154 9.222 6.297 1.00 94.81 100 THR A CA 1
ATOM 778 C C . THR A 1 100 ? 10.872 8.524 7.450 1.00 94.81 100 THR A C 1
ATOM 780 O O . THR A 1 100 ? 11.551 9.192 8.228 1.00 94.81 100 THR A O 1
ATOM 783 N N . LEU A 1 101 ? 10.661 7.217 7.633 1.00 95.00 101 LEU A N 1
ATOM 784 C CA . LEU A 1 101 ? 11.296 6.452 8.700 1.00 95.00 101 LEU A CA 1
ATOM 785 C C . LEU A 1 101 ? 12.778 6.231 8.387 1.00 95.00 101 LEU A C 1
ATOM 787 O O . LEU A 1 101 ? 13.162 5.938 7.256 1.00 95.00 101 LEU A O 1
ATOM 791 N N . THR A 1 102 ? 13.612 6.359 9.414 1.00 94.44 102 THR A N 1
ATOM 792 C CA . THR A 1 102 ? 15.056 6.085 9.339 1.00 94.44 102 THR A CA 1
ATOM 793 C C . THR A 1 102 ? 15.452 4.793 10.050 1.00 94.44 102 THR A C 1
ATOM 795 O O . THR A 1 102 ? 16.616 4.405 9.998 1.00 94.44 102 THR A O 1
ATOM 798 N N . GLU A 1 103 ? 14.511 4.183 10.768 1.00 96.75 103 GLU A N 1
ATOM 799 C CA . GLU A 1 103 ? 14.661 2.928 11.497 1.00 96.75 103 GLU A CA 1
ATOM 800 C C . GLU A 1 103 ? 13.290 2.262 11.685 1.00 96.75 103 GLU A C 1
ATOM 802 O O . GLU A 1 103 ? 12.248 2.863 11.399 1.00 96.75 103 GLU A O 1
ATOM 807 N N . ASP A 1 104 ? 13.294 1.028 12.192 1.00 98.44 104 ASP A N 1
ATOM 808 C CA . ASP A 1 104 ? 12.072 0.315 12.550 1.00 98.44 104 ASP A CA 1
ATOM 809 C C . ASP A 1 104 ? 11.234 1.112 13.564 1.00 98.44 104 ASP A C 1
ATOM 811 O O . ASP A 1 104 ? 11.749 1.624 14.559 1.00 98.44 104 ASP A O 1
ATOM 815 N N . TYR A 1 105 ? 9.918 1.168 13.354 1.00 98.44 105 TYR A N 1
ATOM 816 C CA . TYR A 1 105 ? 9.023 2.010 14.147 1.00 98.44 105 TYR A CA 1
ATOM 817 C C . TYR A 1 105 ? 7.817 1.243 14.700 1.00 98.44 105 TYR A C 1
ATOM 819 O O . TYR A 1 105 ? 7.223 0.392 14.041 1.00 98.44 105 TYR A O 1
ATOM 827 N N . THR A 1 106 ? 7.424 1.536 15.938 1.00 98.56 106 THR A N 1
ATOM 828 C CA . THR A 1 106 ? 6.182 1.008 16.524 1.00 98.56 106 THR A CA 1
ATOM 829 C C . THR A 1 106 ? 5.245 2.173 16.775 1.00 98.56 106 THR A C 1
ATOM 831 O O . THR A 1 106 ? 5.577 3.057 17.562 1.00 98.56 106 THR A O 1
ATOM 834 N N . LEU A 1 107 ? 4.093 2.168 16.105 1.00 98.19 107 LEU A N 1
ATOM 835 C CA . LEU A 1 107 ? 3.110 3.239 16.203 1.00 98.19 107 LEU A CA 1
ATOM 836 C C . LEU A 1 107 ? 2.508 3.264 17.607 1.00 98.19 107 LEU A C 1
ATOM 838 O O . LEU A 1 107 ? 2.093 2.233 18.147 1.00 98.19 107 LEU A O 1
ATOM 842 N N . ASN A 1 108 ? 2.386 4.462 18.164 1.00 97.38 108 ASN A N 1
ATOM 843 C CA . ASN A 1 108 ? 1.602 4.723 19.354 1.00 97.38 108 ASN A CA 1
ATOM 844 C C . ASN A 1 108 ? 0.159 5.074 18.966 1.00 97.38 108 ASN A C 1
ATOM 846 O O . ASN A 1 108 ? -0.156 6.217 18.635 1.00 97.38 108 ASN A O 1
ATOM 850 N N . LEU A 1 109 ? -0.720 4.077 19.059 1.00 97.38 109 LEU A N 1
ATOM 851 C CA . LEU A 1 109 ? -2.155 4.198 18.781 1.00 97.38 109 LEU A CA 1
ATOM 852 C C . LEU A 1 109 ? -3.008 4.283 20.060 1.00 97.38 109 LEU A C 1
ATOM 854 O O . LEU A 1 109 ? -4.236 4.168 19.997 1.00 97.38 109 LEU A O 1
ATOM 858 N N . GLU A 1 110 ? -2.393 4.463 21.233 1.00 96.00 110 GLU A N 1
ATOM 859 C CA . GLU A 1 110 ? -3.127 4.604 22.491 1.00 96.00 110 GLU A CA 1
ATOM 860 C C . GLU A 1 110 ? -3.899 5.930 22.503 1.00 96.00 110 GLU A C 1
ATOM 862 O O . GLU A 1 110 ? -3.318 7.006 22.593 1.00 96.00 110 GLU A O 1
ATOM 867 N N . GLY A 1 111 ? -5.229 5.859 22.403 1.00 94.56 111 GLY A N 1
ATOM 868 C CA . GLY A 1 111 ? -6.082 7.043 22.251 1.00 94.56 111 GLY A CA 1
ATOM 869 C C . GLY A 1 111 ? -6.369 7.434 20.796 1.00 94.56 111 GLY A C 1
ATOM 870 O O . GLY A 1 111 ? -6.928 8.509 20.563 1.00 94.56 111 GLY A O 1
ATOM 871 N N . ALA A 1 112 ? -6.022 6.580 19.827 1.00 97.00 112 ALA A N 1
ATOM 872 C CA . ALA A 1 112 ? -6.492 6.708 18.451 1.00 97.00 112 ALA A CA 1
ATOM 873 C C . ALA A 1 112 ? -8.000 6.432 18.354 1.00 97.00 112 ALA A C 1
ATOM 875 O O . ALA A 1 112 ? -8.539 5.563 19.050 1.00 97.00 112 ALA A O 1
ATOM 876 N N . VAL A 1 113 ? -8.668 7.140 17.445 1.00 97.44 113 VAL A N 1
ATOM 877 C CA . VAL A 1 113 ? -10.082 6.939 17.116 1.00 97.44 113 VAL A CA 1
ATOM 878 C C . VAL A 1 113 ? -10.181 6.066 15.872 1.00 97.44 113 VAL A C 1
ATOM 880 O O . VAL A 1 113 ? -9.625 6.405 14.826 1.00 97.44 113 VAL A O 1
ATOM 883 N N . GLY A 1 114 ? -10.891 4.945 15.995 1.00 97.69 114 GLY A N 1
ATOM 884 C CA . GLY A 1 114 ? -11.160 4.038 14.887 1.00 97.69 114 GLY A CA 1
ATOM 885 C C . GLY A 1 114 ? -12.413 4.445 14.122 1.00 97.69 114 GLY A C 1
ATOM 886 O O . GLY A 1 114 ? -13.498 4.508 14.699 1.00 97.69 114 GLY A O 1
ATOM 887 N N . THR A 1 115 ? -12.269 4.665 12.817 1.00 97.69 115 THR A N 1
ATOM 888 C CA . THR A 1 115 ? -13.388 4.857 11.888 1.00 97.69 115 THR A CA 1
ATOM 889 C C . THR A 1 115 ? -13.264 3.917 10.695 1.00 97.69 115 THR A C 1
ATOM 891 O O . THR A 1 115 ? -12.154 3.576 10.275 1.00 97.69 115 THR A O 1
ATOM 894 N N . SER A 1 116 ? -14.396 3.513 10.124 1.00 96.44 116 SER A N 1
ATOM 895 C CA . SER A 1 116 ? -14.412 2.787 8.864 1.00 96.44 116 SER A CA 1
ATOM 896 C C . SER A 1 116 ? -15.571 3.198 7.965 1.00 96.44 116 SER A C 1
ATOM 898 O O . SER A 1 116 ? -16.665 3.500 8.438 1.00 96.44 116 SER A O 1
ATOM 900 N N . THR A 1 117 ? -15.328 3.209 6.658 1.00 94.31 117 THR A N 1
ATOM 901 C CA . THR A 1 117 ? -16.348 3.468 5.642 1.00 94.31 117 THR A CA 1
ATOM 902 C C . THR A 1 117 ? -16.459 2.263 4.725 1.00 94.31 117 THR A C 1
ATOM 904 O O . THR A 1 117 ? -15.465 1.849 4.132 1.00 94.31 117 THR A O 1
ATOM 907 N N . TYR A 1 118 ? -17.672 1.733 4.607 1.00 92.75 118 TYR A N 1
ATOM 908 C CA . TYR A 1 118 ? -18.031 0.712 3.631 1.00 92.75 118 TYR A CA 1
ATOM 909 C C . TYR A 1 118 ? -18.314 1.369 2.288 1.00 92.75 118 TYR A C 1
ATOM 911 O O . TYR A 1 118 ? -19.217 2.201 2.192 1.00 92.75 118 TYR A O 1
ATOM 919 N N . LEU A 1 119 ? -17.549 1.014 1.263 1.00 87.25 119 LEU A N 1
ATOM 920 C CA . LEU A 1 119 ? -17.740 1.511 -0.101 1.00 87.25 119 LEU A CA 1
ATOM 921 C C . LEU A 1 119 ? -18.540 0.531 -0.970 1.00 87.25 119 LEU A C 1
ATOM 923 O O . LEU A 1 119 ? -18.975 0.886 -2.063 1.00 87.25 119 LEU A O 1
ATOM 927 N N . GLY A 1 120 ? -18.831 -0.660 -0.446 1.00 82.19 120 GLY A N 1
ATOM 928 C CA . GLY A 1 120 ? -19.663 -1.649 -1.114 1.00 82.19 120 GLY A CA 1
ATOM 929 C C . GLY A 1 120 ? -18.919 -2.471 -2.155 1.00 82.19 120 GLY A C 1
ATOM 930 O O . GLY A 1 120 ? -17.693 -2.440 -2.263 1.00 82.19 120 GLY A O 1
ATOM 931 N N . TYR A 1 121 ? -19.699 -3.239 -2.913 1.00 77.31 121 TYR A N 1
ATOM 932 C CA . TYR A 1 121 ? -19.170 -4.129 -3.933 1.00 77.31 121 TYR A CA 1
ATOM 933 C C . TYR A 1 121 ? -18.725 -3.350 -5.169 1.00 77.31 121 TYR A C 1
ATOM 935 O O . TYR A 1 121 ? -19.548 -2.792 -5.906 1.00 77.31 121 TYR A O 1
ATOM 943 N N . PHE A 1 122 ? -17.429 -3.398 -5.460 1.00 66.56 122 PHE A N 1
ATOM 944 C CA . PHE A 1 122 ? -16.886 -2.874 -6.705 1.00 66.56 122 PHE A CA 1
ATOM 945 C C . PHE A 1 122 ? -16.499 -4.040 -7.612 1.00 66.56 122 PHE A C 1
ATOM 947 O O . PHE A 1 122 ? -15.652 -4.859 -7.271 1.00 66.56 122 PHE A O 1
ATOM 954 N N . TYR A 1 123 ? -17.111 -4.137 -8.796 1.00 53.78 123 TYR A N 1
ATOM 955 C CA . TYR A 1 1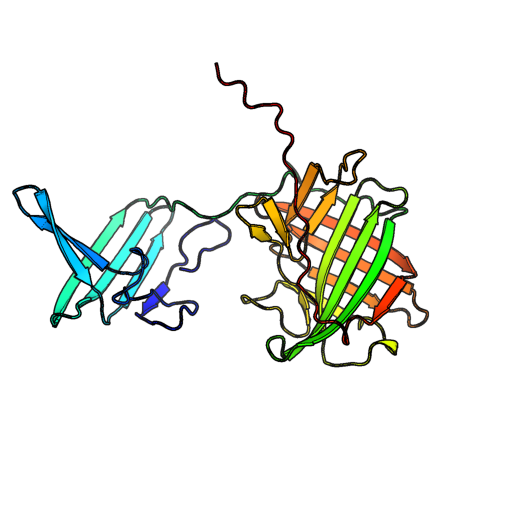23 ? -16.980 -5.333 -9.641 1.00 53.78 123 TYR A CA 1
ATOM 956 C C . TYR A 1 123 ? -15.546 -5.654 -10.082 1.00 53.78 123 TYR A C 1
ATOM 958 O O . TYR A 1 123 ? -15.255 -6.810 -10.370 1.00 53.78 123 TYR A O 1
ATOM 966 N N . PHE A 1 124 ? -14.659 -4.657 -10.124 1.00 64.81 124 PHE A N 1
ATOM 967 C CA . PHE A 1 124 ? -13.237 -4.861 -10.403 1.00 64.81 124 PHE A CA 1
ATOM 968 C C . PHE A 1 124 ? -12.445 -5.420 -9.212 1.00 64.81 124 PHE A C 1
ATOM 970 O O . PHE A 1 124 ? -11.355 -5.945 -9.420 1.00 64.81 124 PHE A O 1
ATOM 977 N N . LEU A 1 125 ? -12.969 -5.293 -7.991 1.00 67.19 125 LEU A N 1
ATOM 978 C CA . LEU A 1 125 ? -12.353 -5.799 -6.761 1.00 67.19 125 LEU A CA 1
ATOM 979 C C . LEU A 1 125 ? -12.824 -7.216 -6.419 1.00 67.19 125 LEU A C 1
ATOM 981 O O . LEU A 1 125 ? -12.241 -7.851 -5.551 1.00 67.19 125 LEU A O 1
ATOM 985 N N . GLU A 1 126 ? -13.867 -7.720 -7.093 1.00 80.12 126 GLU A N 1
ATOM 986 C CA . GLU A 1 126 ? -14.473 -9.038 -6.829 1.00 80.12 126 GLU A CA 1
ATOM 987 C C . GLU A 1 126 ? -14.960 -9.204 -5.369 1.00 80.12 126 GLU A C 1
ATOM 989 O O . GLU A 1 126 ? -15.186 -10.321 -4.905 1.00 80.12 126 GLU A O 1
ATOM 994 N N . GLY A 1 127 ? -15.150 -8.093 -4.649 1.00 88.06 127 GLY A N 1
ATOM 995 C CA . GLY A 1 127 ? -15.424 -8.062 -3.218 1.00 88.06 127 GLY A CA 1
ATOM 996 C C . GLY A 1 127 ? -15.897 -6.701 -2.720 1.00 88.06 127 GLY A C 1
ATOM 997 O O . GLY A 1 127 ? -16.120 -5.770 -3.500 1.00 88.06 127 GLY A O 1
ATOM 998 N N . ASP A 1 128 ? -16.052 -6.626 -1.405 1.00 91.12 128 ASP A N 1
ATOM 999 C CA . ASP A 1 128 ? -16.518 -5.451 -0.679 1.00 91.12 128 ASP A CA 1
ATOM 1000 C C . ASP A 1 128 ? -15.337 -4.593 -0.222 1.00 91.12 128 ASP A C 1
ATOM 1002 O O . ASP A 1 128 ? -14.422 -5.098 0.430 1.00 91.12 128 ASP A O 1
ATOM 1006 N N . ASP A 1 129 ? -15.372 -3.302 -0.549 1.00 91.06 129 ASP A N 1
ATOM 1007 C CA . ASP A 1 129 ? -14.312 -2.346 -0.230 1.00 91.06 129 ASP A CA 1
ATOM 1008 C C . ASP A 1 129 ? -14.577 -1.618 1.095 1.00 91.06 129 ASP A C 1
ATOM 1010 O O . ASP A 1 129 ? -15.679 -1.118 1.365 1.00 91.06 129 ASP A O 1
ATOM 1014 N N . TRP A 1 130 ? -13.543 -1.568 1.930 1.00 94.19 130 TRP A N 1
ATOM 1015 C CA . TRP A 1 130 ? -13.555 -0.940 3.237 1.00 94.19 130 TRP A CA 1
ATOM 1016 C C . TRP A 1 130 ? -12.351 -0.030 3.421 1.00 94.19 130 TRP A C 1
ATOM 1018 O O . TRP A 1 130 ? -11.194 -0.450 3.367 1.00 94.19 130 TRP A O 1
ATOM 1028 N N . LEU A 1 131 ? -12.639 1.206 3.811 1.00 94.50 131 LEU A N 1
ATOM 1029 C CA . LEU A 1 131 ? -11.637 2.140 4.301 1.00 94.50 131 LEU A CA 1
ATOM 1030 C C . LEU A 1 131 ? -11.558 2.015 5.814 1.00 94.50 131 LEU A C 1
ATOM 1032 O O . LEU A 1 131 ? -12.561 2.217 6.496 1.00 94.50 131 LEU A O 1
ATOM 1036 N N . VAL A 1 132 ? -10.385 1.717 6.354 1.00 97.50 132 VAL A N 1
ATOM 1037 C CA . VAL A 1 132 ? -10.127 1.615 7.794 1.00 97.50 132 VAL A CA 1
ATOM 1038 C C . VAL A 1 132 ? -9.149 2.709 8.190 1.00 97.50 132 VAL A C 1
ATOM 1040 O O . VAL A 1 132 ? -8.082 2.845 7.594 1.00 97.50 132 VAL A O 1
ATOM 1043 N N . LYS A 1 133 ? -9.502 3.506 9.200 1.00 97.25 133 LYS A N 1
ATOM 1044 C CA . LYS A 1 133 ? -8.655 4.594 9.693 1.00 97.25 133 LYS A CA 1
ATOM 1045 C C . LYS A 1 133 ? -8.574 4.559 11.207 1.00 97.25 133 LYS A C 1
ATOM 1047 O O . LYS A 1 133 ? -9.599 4.570 11.884 1.00 97.25 133 LYS A O 1
ATOM 1052 N N . LEU A 1 134 ? -7.358 4.588 11.729 1.00 97.56 134 LEU A N 1
ATOM 1053 C CA . LEU A 1 134 ? -7.069 4.855 13.132 1.00 97.56 134 LEU A CA 1
ATOM 1054 C C . LEU A 1 134 ? -6.381 6.213 13.163 1.00 97.56 134 LEU A C 1
ATOM 1056 O O . LEU A 1 134 ? -5.217 6.305 12.794 1.00 97.56 134 LEU A O 1
ATOM 1060 N N . MET A 1 135 ? -7.102 7.276 13.507 1.00 94.31 135 MET A N 1
ATOM 1061 C CA . MET A 1 135 ? -6.556 8.636 13.457 1.00 94.31 135 MET A CA 1
ATOM 1062 C C . MET A 1 135 ? -6.266 9.172 14.860 1.00 94.31 135 MET A C 1
ATOM 1064 O O . MET A 1 135 ? -6.959 8.788 15.809 1.00 94.31 135 MET A O 1
ATOM 1068 N N . PRO A 1 136 ? -5.294 10.092 14.999 1.00 88.94 136 PRO A N 1
ATOM 1069 C CA . PRO A 1 136 ? -5.050 10.817 16.235 1.00 88.94 136 PRO A CA 1
ATOM 1070 C C . PRO A 1 136 ? -6.316 11.389 16.873 1.00 88.94 136 PRO A C 1
ATOM 1072 O O . PRO A 1 136 ? -6.933 12.309 16.341 1.00 88.94 136 PRO A O 1
ATOM 1075 N N . GLY A 1 137 ? -6.681 10.857 18.041 1.00 82.38 137 GLY A N 1
ATOM 1076 C CA . GLY A 1 137 ? -7.566 11.533 18.991 1.00 82.38 137 GLY A CA 1
ATOM 1077 C C . GLY A 1 137 ? -6.737 12.207 20.080 1.00 82.38 137 GLY A C 1
ATOM 1078 O O . GLY A 1 137 ? -6.781 13.422 20.255 1.00 82.38 137 GLY A O 1
ATOM 1079 N N . ASN A 1 138 ? -5.931 11.401 20.776 1.00 83.31 138 ASN A N 1
ATOM 1080 C CA . ASN A 1 138 ? -4.934 11.841 21.756 1.00 83.31 138 ASN A CA 1
ATOM 1081 C C . ASN A 1 138 ? -3.626 11.032 21.629 1.00 83.31 138 ASN A C 1
ATOM 1083 O O . ASN A 1 138 ? -3.032 10.631 22.626 1.00 83.31 138 ASN A O 1
ATOM 1087 N N . CYS A 1 139 ? -3.205 10.748 20.396 1.00 88.88 139 CYS A N 1
ATOM 1088 C CA . CYS A 1 139 ? -1.987 10.000 20.081 1.00 88.88 139 CYS A CA 1
ATOM 1089 C C . CYS A 1 139 ? -1.237 10.662 18.914 1.00 88.88 139 CYS A C 1
ATOM 1091 O O . CYS A 1 139 ? -1.850 11.419 18.162 1.00 88.88 139 CYS A O 1
ATOM 1093 N N . PRO A 1 140 ? 0.078 10.431 18.761 1.00 91.19 140 PRO A N 1
ATOM 1094 C CA . PRO A 1 140 ? 0.860 11.080 17.707 1.00 91.19 140 PRO A CA 1
ATOM 1095 C C . PRO A 1 140 ? 0.668 10.440 16.327 1.00 91.19 140 PRO A C 1
ATOM 1097 O O . PRO A 1 140 ? 0.886 11.106 15.311 1.00 91.19 140 PRO A O 1
ATOM 1100 N N . ASP A 1 141 ? 0.262 9.169 16.296 1.00 97.19 141 ASP A N 1
ATOM 1101 C CA . ASP A 1 141 ? 0.274 8.351 15.091 1.00 97.19 141 ASP A CA 1
ATOM 1102 C C . ASP A 1 141 ? -1.130 8.024 14.600 1.00 97.19 141 ASP A C 1
ATOM 1104 O O . ASP A 1 141 ? -2.087 7.892 15.368 1.00 97.19 141 ASP A O 1
ATOM 1108 N N . GLY A 1 142 ? -1.220 7.863 13.288 1.00 96.88 142 GLY A N 1
ATOM 1109 C CA . GLY A 1 142 ? -2.378 7.376 12.580 1.00 96.88 142 GLY A CA 1
ATOM 1110 C C . GLY A 1 142 ? -2.021 6.284 11.579 1.00 96.88 142 GLY A C 1
ATOM 1111 O O . GLY A 1 142 ? -0.872 6.090 11.180 1.00 96.88 142 GLY A O 1
ATOM 1112 N N . PHE A 1 143 ? -3.050 5.563 11.176 1.00 97.75 143 PHE A N 1
ATOM 1113 C CA . PHE 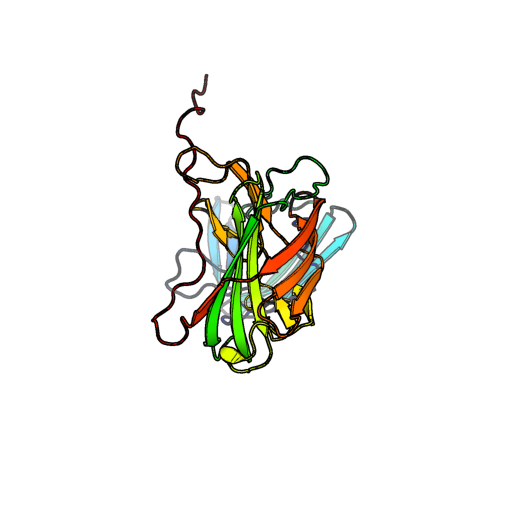A 1 143 ? -2.983 4.442 10.260 1.00 97.75 143 PHE A CA 1
ATOM 1114 C C . PHE A 1 143 ? -4.177 4.509 9.318 1.00 97.75 143 PHE A C 1
ATOM 1116 O O . PHE A 1 143 ? -5.312 4.693 9.765 1.00 97.75 143 PHE A O 1
ATOM 1123 N N . LEU A 1 144 ? -3.921 4.351 8.025 1.00 97.12 144 LEU A N 1
ATOM 1124 C CA . LEU A 1 144 ? -4.949 4.199 7.004 1.00 97.12 144 LEU A CA 1
ATOM 1125 C C . LEU A 1 144 ? -4.743 2.864 6.297 1.00 97.12 144 LEU A C 1
ATOM 1127 O O . LEU A 1 144 ? -3.604 2.474 6.047 1.00 97.12 144 LEU A O 1
ATOM 1131 N N . ALA A 1 145 ? -5.838 2.193 5.965 1.00 96.88 145 ALA A N 1
ATOM 1132 C CA . ALA A 1 145 ? -5.857 1.023 5.106 1.00 96.88 145 ALA A CA 1
ATOM 1133 C C . ALA A 1 145 ? -7.112 1.018 4.236 1.00 96.88 145 ALA A C 1
ATOM 1135 O O . ALA A 1 145 ? -8.180 1.457 4.657 1.00 96.88 145 ALA A O 1
ATOM 1136 N N . GLU A 1 146 ? -6.964 0.464 3.043 1.00 94.00 146 GLU A N 1
ATOM 1137 C CA . GLU A 1 146 ? -8.052 0.062 2.156 1.00 94.00 146 GLU A CA 1
ATOM 1138 C C . GLU A 1 146 ? -7.954 -1.458 2.040 1.00 94.00 146 GLU A C 1
ATOM 1140 O O . GLU A 1 146 ? -6.879 -1.987 1.729 1.00 94.00 146 GLU A O 1
ATOM 1145 N N . ILE A 1 147 ? -9.034 -2.164 2.358 1.00 95.94 147 ILE A N 1
ATOM 1146 C CA . ILE A 1 147 ? -9.081 -3.627 2.353 1.00 95.94 147 ILE A CA 1
ATOM 1147 C C . ILE A 1 147 ? -10.277 -4.106 1.551 1.00 95.94 147 ILE A C 1
ATOM 1149 O O . ILE A 1 147 ? -11.330 -3.472 1.557 1.00 95.94 147 ILE A O 1
ATOM 1153 N N . VAL A 1 148 ? -10.125 -5.272 0.929 1.00 95.06 148 VAL A N 1
ATOM 1154 C CA . VAL A 1 148 ? -11.221 -5.937 0.230 1.00 95.06 148 VAL A CA 1
ATOM 1155 C C . VAL A 1 148 ? -11.570 -7.231 0.942 1.00 95.06 148 VAL A C 1
ATOM 1157 O O . VAL A 1 148 ? -10.706 -8.047 1.277 1.00 95.06 148 VAL A O 1
ATOM 1160 N N . THR A 1 149 ? -12.859 -7.420 1.187 1.00 96.00 149 THR A N 1
ATOM 1161 C CA . THR A 1 149 ? -13.416 -8.591 1.867 1.00 96.00 149 THR A CA 1
ATOM 1162 C C . THR A 1 149 ? -14.252 -9.406 0.890 1.00 96.00 149 THR A C 1
ATOM 1164 O O . THR A 1 149 ? -14.652 -8.910 -0.165 1.00 96.00 149 THR A O 1
ATOM 1167 N N . ASP A 1 150 ? -14.561 -10.656 1.242 1.00 93.44 150 ASP A N 1
ATOM 1168 C CA . ASP A 1 150 ? -15.640 -11.362 0.548 1.00 93.44 150 ASP A CA 1
ATOM 1169 C C . ASP A 1 150 ? -16.939 -10.534 0.645 1.00 93.44 150 ASP A C 1
ATOM 1171 O O . ASP A 1 150 ? -17.134 -9.845 1.657 1.00 93.44 150 ASP A O 1
ATOM 1175 N N . PRO A 1 151 ? -17.822 -10.585 -0.372 1.00 89.62 151 PRO A N 1
ATOM 1176 C CA . PRO A 1 151 ? -19.084 -9.855 -0.345 1.00 89.62 151 PRO A CA 1
ATOM 1177 C C . PRO A 1 151 ? -19.915 -10.188 0.897 1.00 89.62 151 PRO A C 1
ATOM 1179 O O . PRO A 1 151 ? -20.157 -11.361 1.205 1.00 89.62 151 PRO A O 1
ATOM 1182 N N . GLY A 1 152 ? -20.387 -9.155 1.584 1.00 88.31 152 GLY A N 1
ATOM 1183 C CA . GLY A 1 152 ? -21.132 -9.265 2.829 1.00 88.31 152 GLY A CA 1
ATOM 1184 C C . GLY A 1 152 ? -22.233 -8.217 2.936 1.00 88.31 152 GLY A C 1
ATOM 1185 O O . GLY A 1 152 ? -22.803 -7.768 1.941 1.00 88.31 152 GLY A O 1
ATOM 1186 N N . LYS A 1 153 ? -22.585 -7.872 4.173 1.00 88.19 153 LYS A N 1
ATOM 1187 C CA . LYS A 1 153 ? -23.497 -6.771 4.482 1.00 88.19 153 LYS A CA 1
ATOM 1188 C C . LYS A 1 153 ? -22.796 -5.790 5.401 1.00 88.19 153 LYS A C 1
ATOM 1190 O O . LYS A 1 153 ? -22.061 -6.206 6.293 1.00 88.19 153 LYS A O 1
ATOM 1195 N N . PHE A 1 154 ? -23.089 -4.504 5.237 1.00 91.62 154 PHE A N 1
ATOM 1196 C CA . PHE A 1 154 ? -22.550 -3.452 6.094 1.00 91.62 154 PHE A CA 1
ATOM 1197 C C . PHE A 1 154 ? -22.771 -3.734 7.591 1.00 91.62 154 PHE A C 1
ATOM 1199 O O . PHE A 1 154 ? -21.871 -3.520 8.402 1.00 91.62 154 PHE A O 1
ATOM 1206 N N . GLU A 1 155 ? -23.946 -4.253 7.963 1.00 93.31 155 GLU A N 1
ATOM 1207 C CA . GLU A 1 155 ? -24.323 -4.498 9.360 1.00 93.31 155 GLU A CA 1
ATOM 1208 C C . GLU A 1 155 ? -23.496 -5.591 10.046 1.00 93.31 155 GLU A C 1
ATOM 1210 O O . GLU A 1 155 ? -23.427 -5.612 11.276 1.00 93.31 155 GLU A O 1
ATOM 1215 N N . ASP A 1 156 ? -22.860 -6.475 9.274 1.00 93.62 156 ASP A N 1
ATOM 1216 C CA . ASP A 1 156 ? -21.980 -7.519 9.806 1.00 93.62 156 ASP A CA 1
ATOM 1217 C C . ASP A 1 156 ? -20.596 -6.949 10.190 1.00 93.62 156 ASP A C 1
ATOM 1219 O O . ASP A 1 156 ? -19.840 -7.562 10.952 1.00 93.62 156 ASP A O 1
ATOM 1223 N N . GLY A 1 157 ? -20.284 -5.736 9.721 1.00 95.50 157 GLY A N 1
ATOM 1224 C CA . GLY A 1 157 ? -19.009 -5.066 9.921 1.00 95.50 157 GLY A CA 1
ATOM 1225 C C . GLY A 1 157 ? -17.873 -5.677 9.100 1.00 95.50 157 GLY A C 1
ATOM 1226 O O . GLY A 1 157 ? -18.087 -6.494 8.207 1.00 95.50 157 GLY A O 1
ATOM 1227 N N . ILE A 1 158 ? -16.635 -5.288 9.414 1.00 97.62 158 ILE A N 1
ATOM 1228 C CA . ILE A 1 158 ? -15.459 -5.835 8.729 1.00 97.62 158 ILE A CA 1
ATOM 1229 C C . ILE A 1 158 ? -15.270 -7.286 9.198 1.00 97.62 158 ILE A C 1
ATOM 1231 O O . ILE A 1 158 ? -15.190 -7.519 10.410 1.00 97.62 158 ILE A O 1
ATOM 1235 N N . PRO A 1 159 ? -15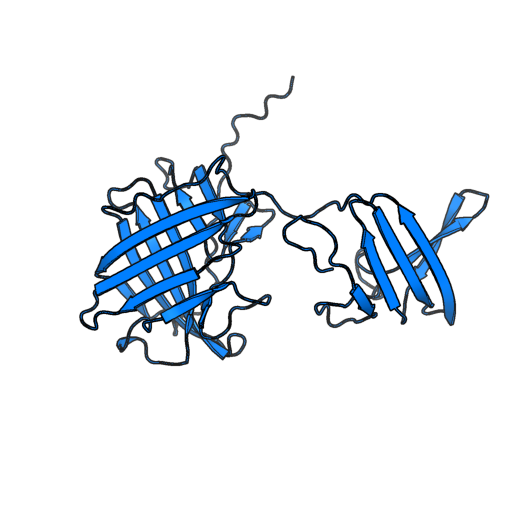.167 -8.277 8.300 1.00 97.62 159 PRO A N 1
ATOM 1236 C CA . PRO A 1 159 ? -14.896 -9.654 8.684 1.00 97.62 159 PRO A CA 1
ATOM 1237 C C . PRO A 1 159 ? -13.538 -9.810 9.379 1.00 97.62 159 PRO A C 1
ATOM 1239 O O . PRO A 1 159 ? -12.533 -9.202 8.998 1.00 97.62 159 PRO A O 1
ATOM 1242 N N . SER A 1 160 ? -13.495 -10.679 10.389 1.00 98.62 160 SER A N 1
ATOM 1243 C CA . SER A 1 160 ? -12.232 -11.098 10.996 1.00 98.62 160 SER A CA 1
ATOM 1244 C C . SER A 1 160 ? -11.361 -11.822 9.972 1.00 98.62 160 SER A C 1
ATOM 1246 O O . SER A 1 160 ? -11.846 -12.692 9.249 1.00 98.62 160 SER A O 1
ATOM 1248 N N . GLY A 1 161 ? -10.065 -11.528 9.952 1.00 98.38 161 GLY A N 1
ATOM 1249 C CA . GLY A 1 161 ? -9.151 -12.151 9.006 1.00 98.38 161 GLY A CA 1
ATOM 1250 C C . GLY A 1 161 ? -7.731 -11.611 9.068 1.00 98.38 161 GLY A C 1
ATOM 1251 O O . GLY A 1 161 ? -7.423 -10.659 9.787 1.00 98.38 161 GLY A O 1
ATOM 1252 N N . THR A 1 162 ? -6.869 -12.251 8.284 1.00 98.75 162 THR A N 1
ATOM 1253 C CA . THR A 1 162 ? -5.528 -11.762 7.969 1.00 98.75 162 THR A CA 1
ATOM 1254 C C . THR A 1 162 ? -5.520 -11.314 6.518 1.00 98.75 162 THR A C 1
ATOM 1256 O O . THR A 1 162 ? -5.687 -12.138 5.620 1.00 98.75 162 THR A O 1
ATOM 1259 N N . TYR A 1 163 ? -5.318 -10.020 6.313 1.00 98.50 163 TYR A N 1
ATOM 1260 C CA . TYR A 1 163 ? -5.265 -9.365 5.019 1.00 98.50 163 TYR A CA 1
ATOM 1261 C C . TYR A 1 163 ? -3.812 -9.229 4.571 1.00 98.50 163 TYR A C 1
ATOM 1263 O O . TYR A 1 163 ? -2.947 -8.800 5.342 1.00 98.50 163 TYR A O 1
ATOM 1271 N N . LYS A 1 164 ? -3.556 -9.603 3.318 1.00 97.94 164 LYS A N 1
ATOM 1272 C CA . LYS A 1 164 ? -2.222 -9.621 2.696 1.00 97.94 164 LYS A CA 1
ATOM 1273 C C . LYS A 1 164 ? -2.055 -8.477 1.695 1.00 97.94 164 LYS A C 1
ATOM 1275 O O . LYS A 1 164 ? -3.058 -7.967 1.211 1.00 97.94 164 LYS A O 1
ATOM 1280 N N . PRO A 1 165 ? -0.829 -8.070 1.335 1.00 94.31 165 PRO A N 1
ATOM 1281 C CA . PRO A 1 165 ? -0.637 -7.036 0.328 1.00 94.31 165 PRO A CA 1
ATOM 1282 C C . PRO A 1 165 ? -1.237 -7.477 -1.003 1.00 94.31 165 PRO A C 1
ATOM 1284 O O . PRO A 1 165 ? -1.020 -8.616 -1.427 1.00 94.31 165 PRO A O 1
ATOM 1287 N N . ALA A 1 166 ? -1.932 -6.557 -1.672 1.00 88.44 166 ALA A N 1
ATOM 1288 C CA . ALA A 1 166 ? -2.453 -6.777 -3.010 1.00 88.44 166 ALA A CA 1
ATOM 1289 C C . ALA A 1 166 ? -1.350 -7.256 -3.961 1.00 88.44 166 ALA A C 1
ATOM 1291 O O . ALA A 1 166 ? -0.272 -6.661 -4.059 1.00 88.44 166 ALA A O 1
ATOM 1292 N N . SER A 1 167 ? -1.639 -8.332 -4.689 1.00 79.19 167 SER A N 1
ATOM 1293 C CA . SER A 1 167 ? -0.722 -8.908 -5.680 1.00 79.19 167 SER A CA 1
ATOM 1294 C C . SER A 1 167 ? -0.749 -8.180 -7.033 1.00 79.19 167 SER A C 1
ATOM 1296 O O . SER A 1 167 ? 0.128 -8.399 -7.872 1.00 79.19 167 SER A O 1
ATOM 1298 N N . GLY A 1 168 ? -1.732 -7.299 -7.247 1.00 74.75 168 GLY A N 1
ATOM 1299 C CA . GLY A 1 168 ? -1.917 -6.517 -8.468 1.00 74.75 168 GLY A CA 1
ATOM 1300 C C . GLY A 1 168 ? -2.294 -5.059 -8.204 1.00 74.75 168 GLY A C 1
ATOM 1301 O O . GLY A 1 168 ? -2.174 -4.546 -7.093 1.00 74.75 168 GLY A O 1
ATOM 1302 N N . SER A 1 169 ? -2.751 -4.370 -9.253 1.00 71.50 169 SER A N 1
ATOM 1303 C CA . SER A 1 169 ? -3.146 -2.956 -9.172 1.00 71.50 169 SER A CA 1
ATOM 1304 C C . SER A 1 169 ? -4.327 -2.713 -8.232 1.00 71.50 169 SER A C 1
ATOM 1306 O O . SER A 1 169 ? -4.403 -1.627 -7.655 1.00 71.50 169 SER A O 1
ATOM 1308 N N . TYR A 1 170 ? -5.185 -3.724 -8.080 1.00 78.81 170 TYR A N 1
ATOM 1309 C CA . TYR A 1 170 ? -6.404 -3.722 -7.284 1.00 78.81 170 TYR A CA 1
ATOM 1310 C C . TYR A 1 170 ? -6.368 -4.869 -6.260 1.00 78.81 170 TYR A C 1
ATOM 1312 O O . TYR A 1 170 ? -6.000 -5.983 -6.653 1.00 78.81 170 TYR A O 1
ATOM 1320 N N . PRO A 1 171 ? -6.719 -4.619 -4.987 1.00 86.44 171 PRO A N 1
ATOM 1321 C CA . PRO A 1 171 ? -6.855 -5.670 -3.981 1.00 86.44 171 PRO A CA 1
ATOM 1322 C C . PRO A 1 171 ? -8.030 -6.609 -4.290 1.00 86.44 171 PRO A C 1
ATOM 1324 O O . PRO A 1 171 ? -9.067 -6.182 -4.795 1.00 86.44 171 PRO A O 1
ATOM 1327 N N . LYS A 1 172 ? -7.857 -7.892 -3.969 1.00 90.50 172 LYS A N 1
ATOM 1328 C CA . LYS A 1 172 ? -8.895 -8.939 -4.003 1.00 90.50 172 LYS A CA 1
ATOM 1329 C C . LYS A 1 172 ? -9.418 -9.258 -2.596 1.00 90.50 172 LYS A C 1
ATOM 1331 O O . LYS A 1 172 ? -8.786 -8.845 -1.623 1.00 90.50 172 LYS A O 1
ATOM 1336 N N . PRO A 1 173 ? -10.505 -10.043 -2.444 1.00 95.00 173 PRO A N 1
ATOM 1337 C CA . PRO A 1 173 ? -10.938 -10.522 -1.134 1.00 95.00 173 PRO A CA 1
ATOM 1338 C C . PRO A 1 173 ? -9.791 -11.138 -0.322 1.00 95.00 173 PRO A C 1
ATOM 1340 O O . PRO A 1 173 ? -9.087 -12.037 -0.788 1.00 95.00 173 PRO A O 1
ATOM 1343 N N . GLY A 1 174 ? -9.594 -10.634 0.898 1.00 96.69 174 GLY A N 1
ATOM 1344 C CA . GLY A 1 174 ? -8.491 -11.023 1.780 1.00 96.69 174 GLY A CA 1
ATOM 1345 C C . GLY A 1 174 ? -7.180 -10.267 1.533 1.00 96.69 174 GLY A C 1
ATOM 1346 O O . GLY A 1 174 ? -6.148 -10.637 2.099 1.00 96.69 174 GLY A O 1
ATOM 1347 N N . GLU A 1 175 ? -7.193 -9.211 0.720 1.00 96.94 175 GLU A N 1
ATOM 1348 C CA . GLU A 1 175 ? -6.040 -8.349 0.466 1.00 96.94 175 GLU A CA 1
ATOM 1349 C C . GLU A 1 175 ? -6.284 -6.901 0.929 1.00 96.94 175 GLU A C 1
ATOM 1351 O O . GLU A 1 175 ? -7.419 -6.435 1.042 1.00 96.94 175 GLU A O 1
ATOM 1356 N N . TYR A 1 176 ? -5.193 -6.182 1.189 1.00 95.94 176 TYR A N 1
ATOM 1357 C CA . TYR A 1 176 ? -5.167 -4.739 1.397 1.00 95.94 176 TYR A CA 1
ATOM 1358 C C . TYR A 1 176 ? -4.445 -4.036 0.243 1.00 95.94 176 TYR A C 1
ATOM 1360 O O . TYR A 1 176 ? -3.482 -4.558 -0.329 1.00 95.94 176 TYR A O 1
ATOM 1368 N N . SER A 1 177 ? -4.877 -2.820 -0.078 1.00 92.06 177 SER A N 1
ATOM 1369 C CA . SER A 1 177 ? -4.220 -1.941 -1.047 1.00 92.06 177 SER A CA 1
ATOM 1370 C C . SER A 1 177 ? -2.865 -1.488 -0.500 1.00 92.06 177 SER A C 1
ATOM 1372 O O . SER A 1 177 ? -2.793 -0.881 0.573 1.00 92.06 177 SER A O 1
ATOM 1374 N N . ILE A 1 178 ? -1.768 -1.805 -1.195 1.00 92.00 178 ILE A N 1
ATOM 1375 C CA . ILE A 1 178 ? -0.421 -1.387 -0.771 1.00 92.00 178 ILE A CA 1
ATOM 1376 C C . ILE A 1 178 ? -0.287 0.140 -0.779 1.00 92.00 178 ILE A C 1
ATOM 1378 O O . ILE A 1 178 ? -0.908 0.818 -1.597 1.00 92.00 178 ILE A O 1
ATOM 1382 N N . GLY A 1 179 ? 0.555 0.677 0.102 1.00 90.94 179 GLY A N 1
ATOM 1383 C CA . GLY A 1 179 ? 0.794 2.115 0.181 1.00 90.94 179 GLY A CA 1
ATOM 1384 C C . GLY A 1 179 ? 1.431 2.666 -1.095 1.00 90.94 179 GLY A C 1
ATOM 1385 O O . GLY A 1 179 ? 2.361 2.073 -1.651 1.00 90.94 179 GLY A O 1
ATOM 1386 N N . ARG A 1 180 ? 0.944 3.817 -1.560 1.00 85.38 180 ARG A N 1
ATOM 1387 C CA . ARG A 1 180 ? 1.462 4.528 -2.736 1.00 85.38 180 ARG A CA 1
ATOM 1388 C C . ARG A 1 180 ? 1.572 6.018 -2.440 1.00 85.38 180 ARG A C 1
ATOM 1390 O O . ARG A 1 180 ? 0.779 6.579 -1.690 1.00 85.38 180 ARG A O 1
ATOM 1397 N N . MET A 1 181 ? 2.532 6.667 -3.091 1.00 84.12 181 MET A N 1
ATOM 1398 C CA . MET A 1 181 ? 2.566 8.120 -3.200 1.00 84.12 181 MET A CA 1
ATOM 1399 C C . MET A 1 181 ? 2.676 8.515 -4.669 1.00 84.12 181 MET A C 1
ATOM 1401 O O . MET A 1 181 ? 3.526 8.002 -5.401 1.00 84.12 181 MET A O 1
ATOM 1405 N N . ASN A 1 182 ? 1.799 9.416 -5.112 1.00 71.75 182 ASN A N 1
ATOM 1406 C CA . ASN A 1 182 ? 1.874 9.973 -6.460 1.00 71.75 182 ASN A CA 1
ATOM 1407 C C . ASN A 1 182 ? 2.822 11.190 -6.520 1.00 71.75 182 ASN A C 1
ATOM 1409 O O . ASN A 1 182 ? 3.235 11.744 -5.502 1.00 71.75 182 ASN A O 1
ATOM 1413 N N . ASN A 1 183 ? 3.131 11.661 -7.731 1.00 66.69 183 ASN A N 1
ATOM 1414 C CA . ASN A 1 183 ? 4.013 12.821 -7.940 1.00 66.69 183 ASN A CA 1
ATOM 1415 C C . ASN A 1 183 ? 3.447 14.147 -7.389 1.00 66.69 183 ASN A C 1
ATOM 1417 O O . ASN A 1 183 ? 4.170 15.138 -7.323 1.00 66.69 183 ASN A O 1
ATOM 1421 N N . SER A 1 184 ? 2.169 14.177 -7.003 1.00 71.19 184 SER A N 1
ATOM 1422 C CA . SER A 1 184 ? 1.512 15.299 -6.325 1.00 71.19 184 SER A CA 1
ATOM 1423 C C . SER A 1 184 ? 1.533 15.156 -4.798 1.00 71.19 184 SER A C 1
ATOM 1425 O O . SER A 1 184 ? 0.778 15.848 -4.122 1.00 71.19 184 SER A O 1
ATOM 1427 N N . LEU A 1 185 ? 2.374 14.264 -4.257 1.00 72.38 185 LEU A N 1
ATOM 1428 C CA . LEU A 1 185 ? 2.522 13.992 -2.821 1.00 72.38 185 LEU A CA 1
ATOM 1429 C C . LEU A 1 185 ? 1.209 13.575 -2.151 1.00 72.38 185 LEU A C 1
ATOM 1431 O O . LEU A 1 185 ? 0.951 13.873 -0.988 1.00 72.38 185 LEU A O 1
ATOM 1435 N N . THR A 1 186 ? 0.348 12.897 -2.902 1.00 81.06 186 THR A N 1
ATOM 1436 C CA . THR A 1 186 ? -0.866 12.296 -2.358 1.00 81.06 186 THR A CA 1
ATOM 1437 C C . THR A 1 186 ? -0.554 10.881 -1.903 1.00 81.06 186 THR A C 1
ATOM 1439 O O . THR A 1 186 ? -0.094 10.075 -2.716 1.00 81.06 186 THR A O 1
ATOM 1442 N N . LEU A 1 187 ? -0.801 10.606 -0.625 1.00 86.38 187 LEU A N 1
ATOM 1443 C CA . LEU A 1 187 ? -0.771 9.270 -0.042 1.00 86.38 187 LEU A CA 1
ATOM 1444 C C . LEU A 1 187 ? -2.069 8.533 -0.363 1.00 86.38 187 LEU A C 1
ATOM 1446 O O . LEU A 1 187 ? -3.153 9.117 -0.281 1.00 86.38 187 LEU A O 1
ATOM 1450 N N . ASP A 1 188 ? -1.927 7.259 -0.703 1.00 85.06 188 ASP A N 1
ATOM 1451 C CA . ASP A 1 188 ? -3.021 6.351 -1.035 1.00 85.06 188 ASP A CA 1
ATOM 1452 C C . ASP A 1 188 ? -2.709 4.925 -0.543 1.00 85.06 188 ASP A C 1
ATOM 1454 O O . ASP A 1 188 ? -1.543 4.577 -0.311 1.00 85.06 188 ASP A O 1
ATOM 1458 N N . GLY A 1 189 ? -3.748 4.105 -0.391 1.00 90.88 189 GLY A N 1
ATOM 1459 C CA . GLY A 1 189 ? -3.675 2.736 0.115 1.00 90.88 189 GLY A CA 1
ATOM 1460 C C . GLY A 1 189 ? -3.322 2.649 1.604 1.00 90.88 189 GLY A C 1
ATOM 1461 O O . GLY A 1 189 ? -3.750 3.465 2.423 1.00 90.88 189 GLY A O 1
ATOM 1462 N N . THR A 1 190 ? -2.548 1.623 1.968 1.00 96.81 190 THR A N 1
ATOM 1463 C CA . THR A 1 190 ? -2.200 1.331 3.366 1.00 96.81 190 THR A CA 1
ATOM 1464 C C . THR A 1 190 ? -0.928 2.053 3.807 1.00 96.81 190 THR A C 1
ATOM 1466 O O . THR A 1 190 ? 0.150 1.838 3.244 1.00 96.81 190 THR A O 1
ATOM 1469 N N . VAL A 1 191 ? -1.035 2.910 4.827 1.00 96.81 191 VAL A N 1
ATOM 1470 C CA . VAL A 1 191 ? 0.020 3.866 5.193 1.00 96.81 191 VAL A CA 1
ATOM 1471 C C . VAL A 1 191 ? -0.008 4.246 6.680 1.00 96.81 191 VAL A C 1
ATOM 1473 O O . VAL A 1 191 ? -1.067 4.471 7.271 1.00 96.81 191 VAL A O 1
ATOM 1476 N N . TYR A 1 192 ? 1.178 4.339 7.284 1.00 97.38 192 TYR A N 1
ATOM 1477 C CA . TYR A 1 192 ? 1.413 5.064 8.536 1.00 97.38 192 TYR A CA 1
ATOM 1478 C C . TYR A 1 192 ? 1.442 6.566 8.252 1.00 97.38 192 TYR A C 1
ATOM 1480 O O . TYR A 1 192 ? 2.092 6.988 7.299 1.00 97.38 192 TYR A O 1
ATOM 1488 N N . VAL A 1 193 ? 0.811 7.371 9.107 1.00 96.31 193 VAL A N 1
ATOM 1489 C CA . VAL A 1 193 ? 0.924 8.836 9.117 1.00 96.31 193 VAL A CA 1
ATOM 1490 C C . VAL A 1 193 ? 1.138 9.349 10.542 1.00 96.31 193 VAL A C 1
ATOM 1492 O O . VAL A 1 193 ? 0.571 8.813 11.484 1.00 96.31 193 VAL A O 1
ATOM 1495 N N . GLY A 1 194 ? 1.924 10.403 10.732 1.00 95.00 194 GLY A N 1
ATOM 1496 C CA . GLY A 1 194 ? 2.236 10.927 12.062 1.00 95.00 194 GLY A CA 1
ATOM 1497 C C . GLY A 1 194 ? 2.821 12.332 12.033 1.00 95.00 194 GLY A C 1
ATOM 1498 O O . GLY A 1 194 ? 2.986 12.937 10.967 1.00 95.00 194 GLY A O 1
ATOM 1499 N N . ASN A 1 195 ? 3.146 12.850 13.222 1.00 90.94 195 ASN A N 1
ATOM 1500 C CA . ASN A 1 195 ? 3.742 14.180 13.412 1.00 90.94 195 ASN A CA 1
ATOM 1501 C C . ASN A 1 195 ? 2.963 15.281 12.674 1.00 90.94 195 ASN A C 1
ATOM 1503 O O . ASN A 1 195 ? 3.506 16.026 11.859 1.00 90.94 195 ASN A O 1
ATOM 1507 N N . PHE A 1 196 ? 1.658 15.333 12.925 1.00 90.56 196 PHE A N 1
ATOM 1508 C CA . PHE A 1 196 ? 0.749 16.250 12.251 1.00 90.56 196 PHE A CA 1
ATOM 1509 C C . PHE A 1 196 ? 1.058 17.717 12.580 1.00 90.56 196 PHE A C 1
ATOM 1511 O O . PHE A 1 196 ? 1.415 18.052 13.710 1.00 90.56 196 PHE A O 1
ATOM 1518 N N . THR A 1 197 ? 0.898 18.602 11.594 1.00 87.75 197 THR A N 1
ATOM 1519 C CA . THR A 1 197 ? 0.868 20.052 11.829 1.00 87.75 197 THR A CA 1
ATOM 1520 C C . THR A 1 197 ? -0.414 20.461 12.556 1.00 87.75 197 THR A C 1
ATOM 1522 O O . THR A 1 197 ? -1.352 19.670 12.673 1.00 87.75 197 THR A O 1
ATOM 1525 N N . GLU A 1 198 ? -0.490 21.715 13.009 1.00 85.94 198 GLU A N 1
ATOM 1526 C CA . GLU A 1 198 ? -1.708 22.267 13.624 1.00 85.94 198 GLU A CA 1
ATOM 1527 C C . GLU A 1 198 ? -2.921 22.213 12.674 1.00 85.94 198 GLU A C 1
ATOM 1529 O O . GLU A 1 198 ? -4.058 22.079 13.118 1.00 85.94 198 GLU A O 1
ATOM 1534 N N . GLU A 1 199 ? -2.684 22.244 11.361 1.00 85.00 199 GLU A N 1
ATOM 1535 C CA . GLU A 1 199 ? -3.698 22.114 10.310 1.00 85.00 199 GLU A CA 1
ATOM 1536 C C . GLU A 1 199 ? -4.060 20.655 9.978 1.00 85.00 199 GLU A C 1
ATOM 1538 O O . GLU A 1 199 ? -4.846 20.409 9.064 1.00 85.00 199 GLU A O 1
ATOM 1543 N N . GLY A 1 200 ? -3.481 19.677 10.682 1.00 83.81 200 GLY A N 1
ATOM 1544 C CA . GLY A 1 200 ? -3.765 18.256 10.479 1.00 83.81 200 GLY A CA 1
ATOM 1545 C C . GLY A 1 200 ? -3.071 17.637 9.264 1.00 83.81 200 GLY A C 1
ATOM 1546 O O . GLY A 1 200 ? -3.501 16.587 8.790 1.00 83.81 200 GLY A O 1
ATOM 1547 N N . THR A 1 201 ? -1.997 18.248 8.752 1.00 86.56 201 THR A N 1
ATOM 1548 C CA . THR A 1 201 ? -1.185 17.654 7.672 1.00 86.56 201 THR A CA 1
ATOM 1549 C C . THR A 1 201 ? -0.093 16.760 8.267 1.00 86.56 201 THR A C 1
ATOM 1551 O O . THR A 1 201 ? 0.659 17.245 9.113 1.00 86.56 201 THR A O 1
ATOM 1554 N N . PRO A 1 202 ? 0.052 15.487 7.856 1.00 91.12 202 PRO A N 1
ATOM 1555 C CA . PRO A 1 202 ? 1.095 14.613 8.393 1.00 91.12 202 PRO A CA 1
ATOM 1556 C C . PRO A 1 202 ? 2.497 15.044 7.934 1.00 91.12 202 PRO A C 1
ATOM 1558 O O . PRO A 1 202 ? 2.685 15.434 6.779 1.00 91.12 202 PRO A O 1
ATOM 1561 N N . ARG A 1 203 ? 3.497 14.938 8.821 1.00 90.31 203 ARG A N 1
ATOM 1562 C CA . ARG A 1 203 ? 4.925 15.148 8.489 1.00 90.31 203 ARG A CA 1
ATOM 1563 C C . ARG A 1 203 ? 5.770 13.883 8.547 1.00 90.31 203 ARG A C 1
ATOM 1565 O O . ARG A 1 203 ? 6.913 13.903 8.097 1.00 90.31 203 ARG A O 1
ATOM 1572 N N . SER A 1 204 ? 5.215 12.798 9.067 1.00 93.88 204 SER A N 1
ATOM 1573 C CA . SER A 1 204 ? 5.825 11.475 9.021 1.00 93.88 204 SER A CA 1
ATOM 1574 C C . SER A 1 204 ? 4.879 10.494 8.366 1.00 93.88 204 SER A C 1
ATOM 1576 O O . SER A 1 204 ? 3.668 10.590 8.555 1.00 93.88 204 SER A O 1
ATOM 1578 N N . TYR A 1 205 ? 5.428 9.595 7.560 1.00 95.19 205 TYR A N 1
ATOM 1579 C CA . TYR A 1 205 ? 4.658 8.579 6.866 1.00 95.19 205 TYR A CA 1
ATOM 1580 C C . TYR A 1 205 ? 5.529 7.409 6.417 1.00 95.19 205 TYR A C 1
ATOM 1582 O O . TYR A 1 205 ? 6.714 7.578 6.136 1.00 95.19 205 TYR A O 1
ATOM 1590 N N . ALA A 1 206 ? 4.928 6.224 6.326 1.00 96.31 206 ALA A N 1
ATOM 1591 C CA . ALA A 1 206 ? 5.561 5.031 5.767 1.00 96.31 206 ALA A CA 1
ATOM 1592 C C . ALA A 1 206 ? 4.525 4.182 5.033 1.00 96.31 206 ALA A C 1
ATOM 1594 O O . ALA A 1 206 ? 3.461 3.873 5.571 1.00 96.31 206 ALA A O 1
ATOM 1595 N N . LEU A 1 207 ? 4.831 3.813 3.792 1.00 94.38 207 LEU A N 1
ATOM 1596 C CA . LEU A 1 207 ? 3.947 3.010 2.950 1.00 94.38 207 LEU A CA 1
ATOM 1597 C C . LEU A 1 207 ? 3.993 1.542 3.402 1.00 94.38 207 LEU A C 1
ATOM 1599 O O . LEU A 1 207 ? 5.066 1.030 3.708 1.00 94.38 207 LEU A O 1
ATOM 1603 N N . ALA A 1 208 ? 2.862 0.833 3.428 1.00 95.75 208 ALA A N 1
ATOM 1604 C CA . ALA A 1 208 ? 2.871 -0.619 3.617 1.00 95.75 208 ALA A CA 1
ATOM 1605 C C . ALA A 1 208 ? 3.103 -1.307 2.266 1.00 95.75 208 ALA A C 1
ATOM 1607 O O . ALA A 1 208 ? 2.201 -1.357 1.428 1.00 95.75 208 ALA A O 1
ATOM 1608 N N . ILE A 1 209 ? 4.298 -1.862 2.054 1.00 92.06 209 ILE A N 1
ATOM 1609 C CA . ILE A 1 209 ? 4.653 -2.594 0.823 1.00 92.06 209 ILE A CA 1
ATOM 1610 C C . ILE A 1 209 ? 4.499 -4.106 1.015 1.00 92.06 209 ILE A C 1
ATOM 1612 O O . ILE A 1 209 ? 4.239 -4.861 0.077 1.00 92.06 209 ILE A O 1
ATOM 1616 N N . THR A 1 210 ? 4.699 -4.573 2.244 1.00 94.50 210 THR A N 1
ATOM 1617 C CA . THR A 1 210 ? 4.770 -5.995 2.603 1.00 94.50 210 THR A CA 1
ATOM 1618 C C . THR A 1 210 ? 4.233 -6.187 4.008 1.00 94.50 210 THR A C 1
ATOM 1620 O O . THR A 1 210 ? 4.192 -5.212 4.749 1.00 94.50 210 THR A O 1
ATOM 1623 N N . GLY A 1 211 ? 3.935 -7.425 4.398 1.00 97.00 211 GLY A N 1
ATOM 1624 C CA . GLY A 1 211 ? 3.517 -7.763 5.756 1.00 97.00 211 GLY A CA 1
ATOM 1625 C C . GLY A 1 211 ? 2.041 -8.112 5.831 1.00 97.00 211 GLY A C 1
ATOM 1626 O O . GLY A 1 211 ? 1.402 -8.288 4.803 1.00 97.00 211 GLY A O 1
ATOM 1627 N N . ASP A 1 212 ? 1.518 -8.237 7.043 1.00 98.31 212 ASP A N 1
ATOM 1628 C CA . ASP A 1 212 ? 0.151 -8.701 7.264 1.00 98.31 212 ASP A CA 1
ATOM 1629 C C . ASP A 1 212 ? -0.611 -7.707 8.148 1.00 98.31 212 ASP A C 1
ATOM 1631 O O . ASP A 1 212 ? -0.064 -7.168 9.119 1.00 98.31 212 ASP A O 1
ATOM 1635 N N . LEU A 1 213 ? -1.889 -7.509 7.822 1.00 98.81 213 LEU A N 1
ATOM 1636 C CA . LEU A 1 213 ? -2.879 -6.819 8.647 1.00 98.81 213 LEU A CA 1
ATOM 1637 C C . LEU A 1 213 ? -3.837 -7.853 9.232 1.00 98.81 213 LEU A C 1
ATOM 1639 O O . LEU A 1 213 ? -4.443 -8.626 8.500 1.00 98.81 213 LEU A O 1
ATOM 1643 N N . VAL A 1 214 ? -4.021 -7.860 10.543 1.00 98.88 214 VAL A N 1
ATOM 1644 C CA . VAL A 1 214 ? -4.964 -8.745 11.228 1.00 98.88 214 VAL A CA 1
ATOM 1645 C C . VAL A 1 214 ? -6.074 -7.906 11.834 1.00 98.88 214 VAL A C 1
ATOM 1647 O O . VAL A 1 214 ? -5.801 -6.989 12.608 1.00 98.88 214 VAL A O 1
ATOM 1650 N N . ILE A 1 215 ? -7.318 -8.251 11.510 1.00 98.81 215 ILE A N 1
ATOM 1651 C CA . ILE A 1 215 ? -8.521 -7.648 12.086 1.00 98.81 215 ILE A CA 1
ATOM 1652 C C . ILE A 1 215 ? -9.322 -8.750 12.773 1.00 98.81 215 ILE A C 1
ATOM 1654 O O . ILE A 1 215 ? -9.547 -9.818 12.204 1.00 98.81 215 ILE A O 1
ATOM 1658 N N . VAL A 1 216 ? -9.770 -8.485 13.995 1.00 98.81 216 VAL A N 1
ATOM 1659 C CA . VAL A 1 216 ? -10.677 -9.341 14.760 1.00 98.81 216 VAL A CA 1
ATOM 1660 C C . VAL A 1 216 ? -11.903 -8.522 15.129 1.00 98.81 216 VAL A C 1
ATOM 1662 O O . VAL A 1 216 ? -11.837 -7.661 16.001 1.00 98.81 216 VAL A O 1
ATOM 1665 N N . ASN A 1 217 ? -13.025 -8.804 14.478 1.00 98.38 217 ASN A N 1
ATOM 1666 C CA . ASN A 1 217 ? -14.340 -8.288 14.834 1.00 98.38 217 ASN A CA 1
ATOM 1667 C C . ASN A 1 217 ? -14.899 -9.084 16.022 1.00 98.38 217 ASN A C 1
ATOM 1669 O O . ASN A 1 217 ? -15.030 -10.310 15.948 1.00 98.38 217 ASN A O 1
ATOM 1673 N N . LYS A 1 218 ? -15.221 -8.399 17.124 1.00 98.25 218 LYS A N 1
ATOM 1674 C CA . LYS A 1 218 ? -15.738 -9.026 18.355 1.00 98.25 218 LYS A CA 1
ATOM 1675 C C . LYS A 1 218 ? -17.260 -9.197 18.362 1.00 98.25 218 LYS A C 1
ATOM 1677 O O . LYS A 1 218 ? -17.798 -9.789 19.294 1.00 98.25 218 LYS A O 1
ATOM 1682 N N . GLY A 1 219 ? -17.954 -8.707 17.333 1.00 96.56 219 GLY A N 1
ATOM 1683 C CA . GLY A 1 219 ? -19.405 -8.828 17.169 1.00 96.56 219 GLY A CA 1
ATOM 1684 C C . GLY A 1 219 ? -20.234 -7.839 17.996 1.00 96.56 219 GLY A C 1
ATOM 1685 O O . GLY A 1 219 ? -21.459 -7.878 17.942 1.00 96.56 219 GLY A O 1
ATOM 1686 N N . ASP A 1 220 ? -19.596 -6.944 18.750 1.00 95.88 220 ASP A N 1
ATOM 1687 C CA . ASP A 1 220 ? -20.237 -5.905 19.570 1.00 95.88 220 ASP A CA 1
ATOM 1688 C C . ASP A 1 220 ? -19.893 -4.476 19.098 1.00 95.88 220 ASP A C 1
ATOM 1690 O O . ASP A 1 220 ? -20.105 -3.493 19.814 1.00 95.88 220 ASP A O 1
ATOM 1694 N N . GLY A 1 221 ? -19.350 -4.359 17.881 1.00 95.50 221 GLY A N 1
ATOM 1695 C CA . GLY A 1 221 ? -18.836 -3.112 17.311 1.00 95.50 221 GLY A CA 1
ATOM 1696 C C . GLY A 1 221 ? -17.421 -2.749 17.774 1.00 95.50 221 GLY A C 1
ATOM 1697 O O . GLY A 1 221 ? -16.908 -1.693 17.389 1.00 95.50 221 GLY A O 1
ATOM 1698 N N . THR A 1 222 ? -16.781 -3.593 18.588 1.00 98.38 222 THR A N 1
ATOM 1699 C CA . THR A 1 222 ? -15.363 -3.463 18.928 1.00 98.38 222 THR A CA 1
ATOM 1700 C C . THR A 1 222 ? -14.486 -4.405 18.108 1.00 98.38 222 THR A C 1
ATOM 1702 O O . THR A 1 222 ? -14.911 -5.479 17.675 1.00 98.38 222 THR A O 1
ATOM 1705 N N . TYR A 1 223 ? -13.247 -3.975 17.880 1.00 98.75 223 TYR A N 1
ATOM 1706 C CA . TYR A 1 223 ? -12.272 -4.674 17.054 1.00 98.75 223 TYR A CA 1
ATOM 1707 C C . TYR A 1 223 ? -10.917 -4.733 17.753 1.00 98.75 223 TYR A C 1
ATOM 1709 O O . TYR A 1 223 ? -10.574 -3.818 18.503 1.00 98.75 223 TYR A O 1
ATOM 1717 N N . ASP A 1 224 ? -10.149 -5.786 17.473 1.00 98.81 224 ASP A N 1
ATOM 1718 C CA . ASP A 1 224 ? -8.693 -5.778 17.629 1.00 98.81 224 ASP A CA 1
ATOM 1719 C C . ASP A 1 224 ? -8.055 -5.705 16.242 1.00 98.81 224 ASP A C 1
ATOM 1721 O O . ASP A 1 224 ? -8.363 -6.512 15.365 1.00 98.81 224 ASP A O 1
ATOM 1725 N N . ILE A 1 225 ? -7.169 -4.738 16.044 1.00 98.81 225 ILE A N 1
ATOM 1726 C CA . ILE A 1 225 ? -6.405 -4.545 14.816 1.00 98.81 225 ILE A CA 1
ATOM 1727 C C . ILE A 1 225 ? -4.929 -4.631 15.172 1.00 98.81 225 ILE A C 1
ATOM 1729 O O . ILE A 1 225 ? -4.478 -3.987 16.117 1.00 98.81 225 ILE A O 1
ATOM 1733 N N . SER A 1 226 ? -4.161 -5.415 14.425 1.00 98.81 226 SER A N 1
ATOM 1734 C CA . SER A 1 226 ? -2.706 -5.476 14.571 1.00 98.81 226 SER A CA 1
ATOM 1735 C C . SER A 1 226 ? -2.040 -5.659 13.222 1.00 98.81 226 SER A C 1
ATOM 1737 O O . SER A 1 226 ? -2.612 -6.273 12.324 1.00 98.81 226 SER A O 1
ATOM 1739 N N . PHE A 1 227 ? -0.842 -5.117 13.064 1.00 98.81 227 PHE A N 1
ATOM 1740 C CA . PHE A 1 227 ? -0.124 -5.182 11.799 1.00 98.81 227 PHE A CA 1
ATOM 1741 C C . PHE A 1 227 ? 1.380 -5.119 12.003 1.00 98.81 227 PHE A C 1
ATOM 1743 O O . PHE A 1 227 ? 1.877 -4.569 12.989 1.00 98.81 227 PHE A O 1
ATOM 1750 N N . LYS A 1 228 ? 2.102 -5.660 11.026 1.00 98.62 228 LYS A N 1
ATOM 1751 C CA . LYS A 1 228 ? 3.548 -5.505 10.888 1.00 98.62 228 LYS A CA 1
ATOM 1752 C C . LYS A 1 228 ? 3.879 -5.456 9.408 1.00 98.62 228 LYS A C 1
ATOM 1754 O O . LYS A 1 228 ? 3.686 -6.453 8.716 1.00 98.62 228 LYS A O 1
ATOM 1759 N N . PHE A 1 229 ? 4.403 -4.325 8.957 1.00 98.50 229 PHE A N 1
ATOM 1760 C CA . PHE A 1 229 ? 4.681 -4.058 7.557 1.00 98.50 229 PHE A CA 1
ATOM 1761 C C . PHE A 1 229 ? 6.137 -3.697 7.311 1.00 98.50 229 PHE A C 1
ATOM 1763 O O . PHE A 1 229 ? 6.798 -3.143 8.182 1.00 98.50 229 PHE A O 1
ATOM 1770 N N . GLY A 1 230 ? 6.613 -3.993 6.104 1.00 96.81 23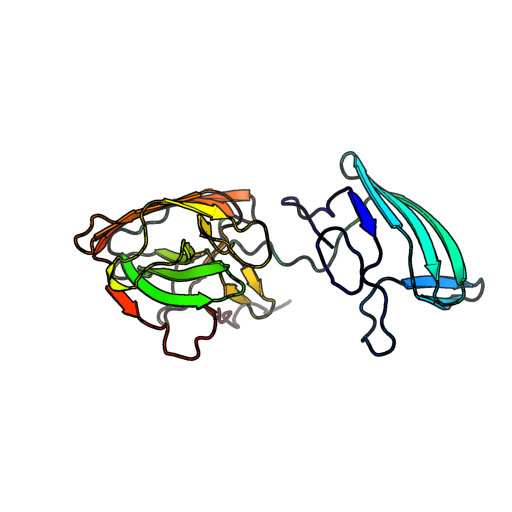0 GLY A N 1
ATOM 1771 C CA . GLY A 1 230 ? 7.841 -3.405 5.563 1.00 96.81 230 GLY A CA 1
ATOM 1772 C C . GLY A 1 230 ? 7.508 -2.232 4.643 1.00 96.81 230 GLY A C 1
ATOM 1773 O O . GLY A 1 230 ? 6.545 -2.335 3.870 1.00 96.81 230 GLY A O 1
ATOM 1774 N N . ASP A 1 231 ? 8.289 -1.157 4.725 1.00 94.38 231 ASP A N 1
ATOM 1775 C CA . ASP A 1 231 ? 8.162 0.029 3.875 1.00 94.38 231 ASP A CA 1
ATOM 1776 C C . ASP A 1 231 ? 9.060 -0.016 2.624 1.00 94.38 231 ASP A C 1
ATOM 1778 O O . ASP A 1 231 ? 9.657 -1.043 2.294 1.00 94.38 231 ASP A O 1
ATOM 1782 N N . ASP A 1 232 ? 9.090 1.086 1.870 1.00 89.69 232 ASP A N 1
ATOM 1783 C CA . ASP A 1 232 ? 9.895 1.248 0.656 1.00 89.69 232 ASP A CA 1
ATOM 1784 C C . ASP A 1 232 ? 11.331 1.745 0.916 1.00 89.69 232 ASP A C 1
ATOM 1786 O O . ASP A 1 232 ? 12.074 1.981 -0.039 1.00 89.69 232 ASP A O 1
ATOM 1790 N N . SER A 1 233 ? 11.724 1.851 2.188 1.00 89.94 233 SER A N 1
ATOM 1791 C CA . SER A 1 233 ? 13.047 2.254 2.686 1.00 89.94 233 SER A CA 1
ATOM 1792 C C . SER A 1 233 ? 13.719 1.156 3.529 1.00 89.94 233 SER A C 1
ATOM 1794 O O . SER A 1 233 ? 14.648 1.445 4.276 1.00 89.94 233 SER A O 1
ATOM 1796 N N . GLU A 1 234 ? 13.267 -0.097 3.404 1.00 87.50 234 GLU A N 1
ATOM 1797 C CA . GLU A 1 234 ? 13.761 -1.269 4.151 1.00 87.50 234 GLU A CA 1
ATOM 1798 C C . GLU A 1 234 ? 13.516 -1.237 5.672 1.00 87.50 234 GLU A C 1
ATOM 1800 O O . GLU A 1 234 ? 14.016 -2.110 6.385 1.00 87.50 234 GLU A O 1
ATOM 1805 N N . ASN A 1 235 ? 12.702 -0.307 6.180 1.00 95.38 235 ASN A N 1
ATOM 1806 C CA . ASN A 1 235 ? 12.292 -0.321 7.582 1.00 95.38 235 ASN A CA 1
ATOM 1807 C C . ASN A 1 235 ? 11.039 -1.174 7.774 1.00 95.38 235 ASN A C 1
ATOM 1809 O O . ASN A 1 235 ? 10.197 -1.340 6.884 1.00 95.38 235 ASN A O 1
ATOM 1813 N N . THR A 1 236 ? 10.876 -1.666 8.994 1.00 98.12 236 THR A N 1
ATOM 1814 C CA . THR A 1 236 ? 9.649 -2.300 9.459 1.00 98.12 236 THR A CA 1
ATOM 1815 C C . THR A 1 236 ? 8.863 -1.342 10.340 1.00 98.12 236 THR A C 1
ATOM 1817 O O . THR A 1 236 ? 9.414 -0.728 11.248 1.00 98.12 236 THR A O 1
ATOM 1820 N N . TRP A 1 237 ? 7.548 -1.281 10.164 1.00 98.44 237 TRP A N 1
ATOM 1821 C CA . TRP A 1 237 ? 6.667 -0.585 11.091 1.00 98.44 237 TRP A CA 1
ATOM 1822 C C . TRP A 1 237 ? 5.493 -1.453 11.530 1.00 98.44 237 TRP A C 1
ATOM 1824 O O . TRP A 1 237 ? 5.015 -2.314 10.793 1.00 98.44 237 TRP A O 1
ATOM 1834 N N . ASN A 1 238 ? 5.067 -1.302 12.780 1.00 98.81 238 ASN A N 1
ATOM 1835 C CA . ASN A 1 238 ? 4.052 -2.165 13.382 1.00 98.81 238 ASN A CA 1
ATOM 1836 C C . ASN A 1 238 ? 3.191 -1.410 14.395 1.00 98.81 238 ASN A C 1
ATOM 1838 O O . ASN A 1 238 ? 3.547 -0.318 14.833 1.00 98.81 238 ASN A O 1
ATOM 1842 N N . GLY A 1 239 ? 2.062 -1.998 14.768 1.00 98.38 239 GLY A N 1
ATOM 1843 C CA . GLY A 1 239 ? 1.168 -1.413 15.754 1.00 98.38 239 GLY A CA 1
ATOM 1844 C C . GLY A 1 239 ? -0.010 -2.318 16.074 1.00 98.38 239 GLY A C 1
ATOM 1845 O O . GLY A 1 239 ? -0.268 -3.320 15.401 1.00 98.38 239 GLY A O 1
ATOM 1846 N N . SER A 1 240 ? -0.726 -1.949 17.130 1.00 98.50 240 SER A N 1
ATOM 1847 C CA . SER A 1 240 ? -1.962 -2.607 17.534 1.00 98.50 240 SER A CA 1
ATOM 1848 C C . SER A 1 240 ? -2.936 -1.605 18.128 1.00 98.50 240 SER A C 1
ATOM 1850 O O . SER A 1 240 ? -2.524 -0.682 18.830 1.00 98.50 240 SER A O 1
ATOM 1852 N N . TRP A 1 241 ? -4.222 -1.823 17.896 1.00 98.62 241 TRP A N 1
ATOM 1853 C CA . TRP A 1 241 ? -5.300 -1.020 18.446 1.00 98.62 241 TRP A CA 1
ATOM 1854 C C . TRP A 1 241 ? -6.488 -1.908 18.799 1.00 98.62 241 TRP A C 1
ATOM 1856 O O . TRP A 1 241 ? -6.837 -2.820 18.051 1.00 98.62 241 TRP A O 1
ATOM 1866 N N . SER A 1 242 ? -7.121 -1.608 19.928 1.00 98.50 242 SER A N 1
ATOM 1867 C CA . SER A 1 242 ? -8.330 -2.277 20.388 1.00 98.50 242 SER A CA 1
ATOM 1868 C C . SER A 1 242 ? -9.343 -1.227 20.797 1.00 98.50 242 SER A C 1
ATOM 1870 O O . SER A 1 242 ? -9.059 -0.391 21.656 1.00 98.50 242 SER A O 1
ATOM 1872 N N . GLY A 1 243 ? -10.539 -1.274 20.226 1.00 97.94 243 GLY A N 1
ATOM 1873 C CA . GLY A 1 243 ? -11.544 -0.273 20.548 1.00 97.94 243 GLY A CA 1
ATOM 1874 C C . GLY A 1 243 ? -12.822 -0.409 19.750 1.00 97.94 243 GLY A C 1
ATOM 1875 O O . GLY A 1 243 ? -12.997 -1.324 18.948 1.00 97.94 243 GLY A O 1
ATOM 1876 N N . LYS A 1 244 ? -13.739 0.522 20.004 1.00 98.06 244 LYS A N 1
ATOM 1877 C CA . LYS A 1 244 ? -14.973 0.653 19.237 1.00 98.06 244 LYS A CA 1
ATOM 1878 C C . LYS A 1 244 ? -14.674 1.333 17.904 1.00 98.06 244 LYS A C 1
ATOM 1880 O O . LYS A 1 244 ? -14.030 2.378 17.898 1.00 98.06 244 LYS A O 1
ATOM 1885 N N . MET A 1 245 ? -15.155 0.749 16.810 1.00 97.44 245 MET A N 1
ATOM 1886 C CA . MET A 1 245 ? -15.038 1.323 15.470 1.00 97.44 245 MET A CA 1
ATOM 1887 C C . MET A 1 245 ? -16.312 2.098 15.134 1.00 97.44 245 MET A C 1
ATOM 1889 O O . MET A 1 245 ? -17.417 1.563 15.244 1.00 97.44 245 MET A O 1
ATOM 1893 N N . GLU A 1 246 ? -16.175 3.351 14.719 1.00 97.38 246 GLU A N 1
ATOM 1894 C CA . GLU A 1 246 ? -17.287 4.126 14.171 1.00 97.38 246 GLU A CA 1
ATOM 1895 C C . GLU A 1 246 ? -17.422 3.826 12.678 1.00 97.38 246 GLU A C 1
ATOM 1897 O O . GLU A 1 246 ? -16.501 4.075 11.906 1.00 97.38 246 GLU A O 1
ATOM 1902 N N . MET A 1 247 ? -18.552 3.254 12.266 1.00 95.38 247 MET A N 1
ATOM 1903 C CA . MET A 1 247 ? -18.733 2.749 10.903 1.00 95.38 247 MET A CA 1
ATOM 1904 C C . MET A 1 247 ? -19.784 3.562 10.146 1.00 95.38 247 MET A C 1
ATOM 1906 O O . MET A 1 247 ? -20.815 3.928 10.714 1.00 95.38 247 MET A O 1
ATOM 1910 N N . SER A 1 248 ? -19.541 3.813 8.861 1.00 94.25 248 SER A N 1
ATOM 1911 C CA . SER A 1 248 ? -20.486 4.457 7.947 1.00 94.25 248 SER A CA 1
ATOM 1912 C C . SER A 1 248 ? -20.680 3.648 6.667 1.00 94.25 248 SER A C 1
ATOM 1914 O O . SER A 1 248 ? -19.738 3.044 6.154 1.00 94.25 248 SER A O 1
ATOM 1916 N N . ASP A 1 249 ? -21.904 3.669 6.141 1.00 91.00 249 ASP A N 1
ATOM 1917 C CA . ASP A 1 249 ? -22.232 3.096 4.837 1.00 91.00 249 ASP A CA 1
ATOM 1918 C C . ASP A 1 249 ? -22.158 4.187 3.761 1.00 91.00 249 ASP A C 1
ATOM 1920 O O . ASP A 1 249 ? -22.966 5.120 3.736 1.00 91.00 249 ASP A O 1
ATOM 1924 N N . GLY A 1 250 ? -21.137 4.093 2.912 1.00 84.62 250 GLY A N 1
ATOM 1925 C CA . GLY A 1 250 ? -20.896 4.962 1.766 1.00 84.62 250 GLY A CA 1
ATOM 1926 C C . GLY A 1 250 ? -21.250 4.321 0.424 1.00 84.62 250 GLY A C 1
ATOM 1927 O O . GLY A 1 250 ? -21.096 4.987 -0.596 1.00 84.62 250 GLY A O 1
ATOM 1928 N N . SER A 1 251 ? -21.760 3.083 0.402 1.00 79.06 251 SER A N 1
ATOM 1929 C CA . SER A 1 251 ? -21.978 2.292 -0.824 1.00 79.06 251 SER A CA 1
ATOM 1930 C C . SER A 1 251 ? -23.018 2.878 -1.795 1.00 79.06 251 SER A C 1
ATOM 1932 O O . SER A 1 251 ? -23.125 2.449 -2.942 1.00 79.06 251 SER A O 1
ATOM 1934 N N . TYR A 1 252 ? -23.771 3.892 -1.356 1.00 61.72 252 TYR A N 1
ATOM 1935 C CA . TYR A 1 252 ? -24.763 4.618 -2.156 1.00 61.72 252 TYR A CA 1
ATOM 1936 C C . TYR A 1 252 ? -24.266 5.973 -2.693 1.00 61.72 252 TYR A C 1
ATOM 1938 O O . TYR A 1 252 ? -25.010 6.649 -3.408 1.00 61.72 252 TYR A O 1
ATOM 1946 N N . ALA A 1 253 ? -23.057 6.408 -2.327 1.00 50.81 253 ALA A N 1
ATOM 1947 C CA . ALA A 1 253 ? -22.450 7.644 -2.814 1.00 50.81 253 ALA A CA 1
ATOM 1948 C C . ALA A 1 253 ? -21.496 7.339 -3.980 1.00 50.81 253 ALA A C 1
ATOM 1950 O O . ALA A 1 253 ? -20.787 6.341 -3.938 1.00 50.81 253 ALA A O 1
ATOM 1951 N N . ASP A 1 254 ? -21.437 8.205 -5.001 1.00 42.22 254 ASP A N 1
ATOM 1952 C CA . ASP A 1 254 ? -20.391 8.164 -6.039 1.00 42.22 254 ASP A CA 1
ATOM 1953 C C . ASP A 1 254 ? -19.015 8.401 -5.374 1.00 42.22 254 ASP A C 1
ATOM 1955 O O . ASP A 1 254 ? -18.535 9.535 -5.287 1.00 42.22 254 ASP A O 1
ATOM 1959 N N . SER A 1 255 ? -18.399 7.366 -4.800 1.00 45.28 255 SER A N 1
ATOM 1960 C CA . SER A 1 255 ? -17.198 7.506 -3.976 1.00 45.28 255 SER A CA 1
ATOM 1961 C C . SER A 1 255 ? -15.928 7.589 -4.823 1.00 45.28 255 SER A C 1
ATOM 1963 O O . SER A 1 255 ? -15.669 6.749 -5.682 1.00 45.28 255 SER A O 1
ATOM 1965 N N . GLN A 1 256 ? -15.115 8.610 -4.547 1.00 42.12 256 GLN A N 1
ATOM 1966 C CA . GLN A 1 256 ? -13.724 8.722 -4.994 1.00 42.12 256 GLN A CA 1
ATOM 1967 C C . GLN A 1 256 ? -12.811 7.952 -4.012 1.00 42.12 256 GLN A C 1
ATOM 1969 O O . GLN A 1 256 ? -13.100 7.972 -2.812 1.00 42.12 256 GLN A O 1
ATOM 1974 N N . PRO A 1 257 ? -11.718 7.314 -4.474 1.00 47.81 257 PRO A N 1
ATOM 1975 C CA . PRO A 1 257 ? -10.771 6.600 -3.608 1.00 47.81 257 PRO A CA 1
ATOM 1976 C C . PRO A 1 257 ? -10.089 7.520 -2.578 1.00 47.81 257 PRO A C 1
ATOM 1978 O O . PRO A 1 257 ? -10.055 8.745 -2.731 1.00 47.81 257 PRO A O 1
ATOM 1981 N N . THR A 1 258 ? -9.543 6.930 -1.509 1.00 47.50 258 THR A N 1
ATOM 1982 C CA . THR A 1 258 ? -8.889 7.635 -0.392 1.00 47.50 258 THR A CA 1
ATOM 1983 C C . THR A 1 258 ? -7.572 8.294 -0.768 1.00 47.50 258 THR A C 1
ATOM 1985 O O . THR A 1 258 ? -6.495 7.817 -0.444 1.00 47.50 258 THR A O 1
ATOM 1988 N N . SER A 1 259 ? -7.646 9.481 -1.349 1.00 45.22 259 SER A N 1
ATOM 1989 C CA . SER A 1 259 ? -6.489 10.362 -1.463 1.00 45.22 259 SER A CA 1
ATOM 1990 C C . SER A 1 259 ? -6.325 11.218 -0.206 1.00 45.22 259 SER A C 1
ATOM 1992 O O . SER A 1 259 ? -7.241 11.966 0.150 1.00 45.22 259 SER A O 1
ATOM 1994 N N . MET A 1 260 ? -5.150 11.189 0.427 1.00 46.62 260 MET A N 1
ATOM 1995 C CA . MET A 1 260 ? -4.730 12.232 1.370 1.00 46.62 260 MET A CA 1
ATOM 1996 C C . MET A 1 260 ? -3.597 13.051 0.750 1.00 46.62 260 MET A C 1
ATOM 1998 O O . MET A 1 260 ? -2.490 12.555 0.559 1.00 46.62 260 MET A O 1
ATOM 2002 N N . THR A 1 261 ? -3.864 14.313 0.421 1.00 46.12 261 THR A N 1
ATOM 2003 C CA . THR A 1 261 ? -2.860 15.214 -0.164 1.00 46.12 261 THR A CA 1
ATOM 2004 C C . THR A 1 261 ? -1.951 15.784 0.921 1.00 46.12 261 THR A C 1
ATOM 2006 O O . THR A 1 261 ? -2.435 16.443 1.841 1.00 46.12 261 THR A O 1
ATOM 2009 N N . ILE A 1 262 ? -0.636 15.592 0.795 1.00 40.91 262 ILE A N 1
ATOM 2010 C CA . ILE A 1 262 ? 0.354 16.293 1.619 1.00 40.91 262 ILE A CA 1
ATOM 2011 C C . ILE A 1 262 ? 0.631 17.662 0.987 1.00 40.91 262 ILE A C 1
ATOM 2013 O O . ILE A 1 262 ? 0.926 17.758 -0.205 1.00 40.91 262 ILE A O 1
ATOM 2017 N N . ILE A 1 263 ? 0.581 18.731 1.786 1.00 40.38 263 ILE A N 1
ATOM 2018 C CA . ILE A 1 263 ? 1.046 20.061 1.374 1.00 40.38 263 ILE A CA 1
ATOM 2019 C C . ILE A 1 263 ? 2.488 20.228 1.877 1.00 40.38 263 ILE A C 1
ATOM 2021 O O . ILE A 1 263 ? 2.686 20.337 3.089 1.00 40.38 263 ILE A O 1
ATOM 2025 N N . PRO A 1 264 ? 3.515 20.238 1.006 1.00 33.78 264 PRO A N 1
ATOM 2026 C CA . PRO A 1 264 ? 4.876 20.506 1.446 1.00 33.78 264 PRO A CA 1
ATOM 2027 C C . PRO A 1 264 ? 5.002 21.958 1.923 1.00 33.78 264 PRO A C 1
ATOM 2029 O O . PRO A 1 264 ? 4.515 22.890 1.280 1.00 33.78 264 PRO A O 1
ATOM 2032 N N . ASP A 1 265 ? 5.684 22.152 3.051 1.00 36.25 265 ASP A N 1
ATOM 2033 C CA . ASP A 1 265 ? 6.016 23.475 3.574 1.00 36.25 265 ASP A CA 1
ATOM 2034 C C . ASP A 1 265 ? 6.988 24.170 2.602 1.00 36.25 265 ASP A C 1
ATOM 2036 O O . ASP A 1 265 ? 8.078 23.669 2.325 1.00 36.25 265 ASP A O 1
ATOM 2040 N N . VAL A 1 266 ? 6.610 25.326 2.047 1.00 36.84 266 VAL A N 1
ATOM 2041 C CA . VAL A 1 266 ? 7.379 26.056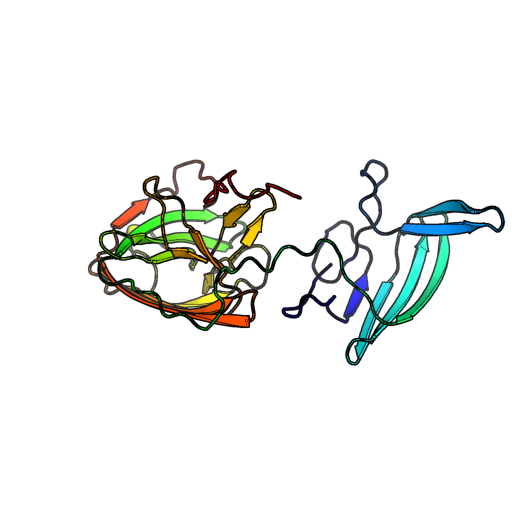 1.008 1.00 36.84 266 VAL A CA 1
ATOM 2042 C C . VAL A 1 266 ? 8.586 26.801 1.609 1.00 36.84 266 VAL A C 1
ATOM 2044 O O . VAL A 1 266 ? 9.070 27.802 1.082 1.00 36.84 266 VAL A O 1
ATOM 2047 N N . ARG A 1 267 ? 9.111 26.339 2.742 1.00 35.22 267 ARG A N 1
ATOM 2048 C CA . ARG A 1 267 ? 10.223 26.978 3.446 1.00 35.22 267 ARG A CA 1
ATOM 2049 C C . ARG A 1 267 ? 11.330 25.976 3.715 1.00 35.22 267 ARG A C 1
ATOM 2051 O O . ARG A 1 267 ? 11.522 25.602 4.855 1.00 35.22 267 ARG A O 1
ATOM 2058 N N . GLU A 1 268 ? 12.036 25.567 2.661 1.00 34.00 268 GLU A N 1
ATOM 2059 C CA . GLU A 1 268 ? 13.485 25.275 2.684 1.00 34.00 268 GLU A CA 1
ATOM 2060 C C . GLU A 1 268 ? 14.001 24.839 1.296 1.00 34.00 268 GLU A C 1
ATOM 2062 O O . GLU A 1 268 ? 14.588 23.785 1.097 1.00 34.00 268 GLU A O 1
ATOM 2067 N N . PHE A 1 269 ? 13.822 25.703 0.294 1.00 31.33 269 PHE A N 1
ATOM 2068 C CA . PHE A 1 269 ? 14.707 25.724 -0.878 1.00 31.33 269 PHE A CA 1
ATOM 2069 C C . PHE A 1 269 ? 15.278 27.132 -1.047 1.00 31.33 269 PHE A C 1
ATOM 2071 O O . PHE A 1 269 ? 15.091 27.789 -2.069 1.00 31.33 269 PHE A O 1
ATOM 2078 N N . VAL A 1 270 ? 15.994 27.611 -0.028 1.00 34.12 270 VAL A N 1
ATOM 2079 C CA . VAL A 1 270 ? 16.999 28.653 -0.257 1.00 34.12 270 VAL A CA 1
ATOM 2080 C C . VAL A 1 270 ? 18.245 27.922 -0.744 1.00 34.12 270 VAL A C 1
ATOM 2082 O O . VAL A 1 270 ? 19.004 27.369 0.048 1.00 34.12 270 VAL A O 1
ATOM 2085 N N . ARG A 1 271 ? 18.406 27.836 -2.068 1.00 30.56 271 ARG A N 1
ATOM 2086 C CA . ARG A 1 271 ? 19.671 27.385 -2.657 1.00 30.56 271 ARG A CA 1
ATOM 2087 C C . ARG A 1 271 ? 20.729 28.487 -2.467 1.00 30.56 271 ARG A C 1
ATOM 2089 O O . ARG A 1 271 ? 20.373 29.654 -2.651 1.00 30.56 271 ARG A O 1
ATOM 2096 N N . PRO A 1 272 ? 21.978 28.142 -2.109 1.00 41.88 272 PRO A N 1
ATOM 2097 C CA . PRO A 1 272 ? 23.121 29.036 -2.277 1.00 41.88 272 PRO A CA 1
ATOM 2098 C C . PRO A 1 272 ? 23.416 29.316 -3.758 1.00 41.88 272 PRO A C 1
ATOM 2100 O O . PRO A 1 272 ? 23.047 28.474 -4.614 1.00 41.88 272 PRO A O 1
#

Secondary structure (DSSP, 8-state):
--B-TTSPBPPEEEEE-TT--TTEEPBPPTTSSS-SBEEEEE-TT--EEEEEEEEEEEEEEEETTEEEEEEEEEETT--EEEEEEEE--PPP---------SS-EE---TTEEEEEEEEEEETTTTEEEEEEEEEESSSSEEEEEEEEESS--GGG-SPPEEEEE-SSSSPPTTEEPPPEE-TT-EEESSEEEES--TTS--SEEEE--EEEEEEEE-SSSEEEEEEEEE-TTS-EEEEEEEEEEEEEE-TTS-PPP--EE----S------

pLDDT: mean 84.98, std 16.45, range [30.56, 98.88]